Protein 5P9J (pdb70)

InterPro domains:
  IPR000719 Protein kinase domain [PS50011] (402-655)
  IPR000980 SH2 domain [PF00017] (281-362)
  IPR000980 SH2 domain [PS50001] (281-377)
  IPR000980 SH2 domain [SM00252] (279-368)
  IPR001245 Serine-threonine/tyrosine-protein kinase, catalytic domain [PF07714] (402-650)
  IPR001245 Serine-threonine/tyrosine-protein kinase, catalytic domain [PR00109] (474-487)
  IPR001245 Serine-threonine/tyrosine-protein kinase, catalytic domain [PR00109] (511-529)
  IPR001245 Serine-threonine/tyrosine-protein kinase, catalytic domain [PR00109] (559-569)
  IPR001245 Serine-threonine/tyrosine-protein kinase, catalytic domain [PR00109] (578-600)
  IPR001245 Serine-threonine/tyrosine-protein kinase, catalytic domain [PR00109] (622-644)
  IPR001452 SH3 domain [PF00018] (220-266)
  IPR001452 SH3 domain [PR00452] (217-227)
  IPR001452 SH3 domain [PR00452] (231-246)
  IPR001452 SH3 domain [PR00452] (260-272)
  IPR001452 SH3 domain [PS50002] (214-274)
  IPR001452 SH3 domain [SM00326] (217-273)
  IPR001562 Zinc finger, Btk motif [PF00779] (141-167)
  IPR001562 Zinc finger, Btk motif [PR00402] (124-143)
  IPR001562 Zinc finger, Btk motif [PR00402] (155-168)
  IPR001562 Zinc finger, Btk motif [PS51113] (135-171)

Structure (mmCIF, N/CA/C/O backbone):
data_5P9J
#
_entry.id   5P9J
#
_cell.length_a   72.250
_cell.length_b   104.610
_cell.length_c   38.100
_cell.angle_alpha   90.000
_cell.angle_beta   90.000
_cell.angle_gamma   90.000
#
_symmetry.space_group_name_H-M   'P 21 21 2'
#
loop_
_entity.id
_entity.type
_entity.pdbx_description
1 polymer 'Tyrosine-protein kinase BTK'
2 non-polymer 1-[(3~{R})-3-[4-azanyl-3-(4-phenoxyphenyl)pyrazolo[3,4-d]pyrimidin-1-yl]piperidin-1-yl]propan-1-one
3 water water
#
loop_
_atom_site.group_PDB
_atom_site.id
_atom_site.type_symbol
_atom_site.label_atom_id
_atom_site.label_alt_id
_atom_site.label_comp_id
_atom_site.label_asym_id
_atom_site.label_entity_id
_atom_site.label_seq_id
_atom_site.pdbx_PDB_ins_code
_atom_site.Cartn_x
_atom_site.Cartn_y
_atom_site.Cartn_z
_atom_site.occupancy
_atom_site.B_iso_or_equiv
_atom_site.auth_seq_id
_atom_site.auth_comp_id
_atom_site.auth_asym_id
_atom_site.auth_atom_id
_atom_site.pdbx_PDB_model_num
ATOM 1 N N . SER A 1 14 ? 7.571 -5.711 17.746 1.00 46.76 394 SER A N 1
ATOM 2 C CA . SER A 1 14 ? 6.960 -5.143 16.476 1.00 44.51 394 SER A CA 1
ATOM 3 C C . SER A 1 14 ? 7.909 -4.130 15.785 1.00 38.98 394 SER A C 1
ATOM 4 O O . SER A 1 14 ? 7.836 -3.952 14.571 1.00 34.29 394 SER A O 1
ATOM 7 N N . TRP A 1 15 ? 8.823 -3.531 16.548 1.00 35.11 395 TRP A N 1
ATOM 8 C CA . TRP A 1 15 ? 9.817 -2.560 15.988 1.00 35.68 395 TRP A CA 1
ATOM 9 C C . TRP A 1 15 ? 11.080 -3.291 15.522 1.00 31.37 395 TRP A C 1
ATOM 10 O O . TRP A 1 15 ? 12.013 -2.667 14.969 1.00 27.87 395 TRP A O 1
ATOM 21 N N . GLU A 1 16 ? 11.073 -4.612 15.686 1.00 28.79 396 GLU A N 1
ATOM 22 C CA . GLU A 1 16 ? 12.275 -5.393 15.551 1.00 31.20 396 GLU A CA 1
ATOM 23 C C . GLU A 1 16 ? 12.195 -6.253 14.283 1.00 27.72 396 GLU A C 1
ATOM 24 O O . GLU A 1 16 ? 11.242 -6.989 14.110 1.00 29.22 396 GLU A O 1
ATOM 30 N N . ILE A 1 17 ? 13.162 -6.076 13.392 1.00 23.16 397 ILE A N 1
ATOM 31 C CA . ILE A 1 17 ? 13.311 -6.893 12.214 1.00 22.20 397 ILE A CA 1
ATOM 32 C C . ILE A 1 17 ? 14.351 -7.952 12.562 1.00 19.66 397 ILE A C 1
ATOM 33 O O . ILE A 1 17 ? 15.379 -7.667 13.143 1.00 21.02 397 ILE A O 1
ATOM 38 N N . ASP A 1 18 ? 14.110 -9.150 12.016 1.00 20.31 398 ASP A N 1
ATOM 39 C CA . ASP A 1 18 ? 15.093 -10.227 12.108 1.00 20.15 398 ASP A CA 1
ATOM 40 C C . ASP A 1 18 ? 16.095 -10.011 10.978 1.00 16.36 398 ASP A C 1
ATOM 41 O O . ASP A 1 18 ? 15.724 -10.111 9.808 1.00 18.25 398 ASP A O 1
ATOM 46 N N . PRO A 1 19 ? 17.367 -9.745 11.323 1.00 17.20 399 PRO A N 1
ATOM 47 C CA . PRO A 1 19 ? 18.370 -9.502 10.297 1.00 17.78 399 PRO A CA 1
ATOM 48 C C . PRO A 1 19 ? 18.596 -10.711 9.383 1.00 16.64 399 PRO A C 1
ATOM 49 O O . PRO A 1 19 ? 19.082 -10.529 8.283 1.00 17.72 399 PRO A O 1
ATOM 53 N N A LYS A 1 20 ? 18.208 -11.920 9.830 0.50 16.97 400 LYS A N 1
ATOM 54 N N B LYS A 1 20 ? 18.235 -11.917 9.811 0.50 17.83 400 LYS A N 1
ATOM 55 C CA A LYS A 1 20 ? 18.208 -13.097 8.945 0.50 17.13 400 LYS A CA 1
ATOM 56 C CA B LYS A 1 20 ? 18.330 -13.016 8.875 0.50 18.46 400 LYS A CA 1
ATOM 57 C C A LYS A 1 20 ? 17.262 -13.035 7.753 0.50 17.39 400 LYS A C 1
ATOM 58 C C B LYS A 1 20 ? 17.379 -12.933 7.678 0.50 18.44 400 LYS A C 1
ATOM 59 O O A LYS A 1 20 ? 17.377 -13.804 6.795 0.50 17.55 400 LYS A O 1
ATOM 60 O O B LYS A 1 20 ? 17.634 -13.574 6.62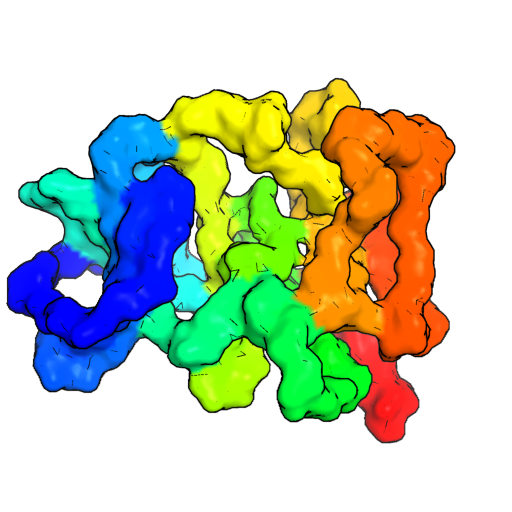4 0.50 18.34 400 LYS A O 1
ATOM 71 N N . ASP A 1 21 ? 16.360 -12.065 7.772 1.00 16.24 401 ASP A N 1
ATOM 72 C CA . ASP A 1 21 ? 15.456 -11.864 6.655 1.00 16.56 401 ASP A CA 1
ATOM 73 C C . ASP A 1 21 ? 16.023 -10.870 5.576 1.00 14.56 401 ASP A C 1
ATOM 74 O O . ASP A 1 21 ? 15.415 -10.664 4.541 1.00 16.04 401 ASP A O 1
ATOM 79 N N . LEU A 1 22 ? 17.242 -10.436 5.788 1.00 13.97 402 LEU A N 1
ATOM 80 C CA . LEU A 1 22 ? 17.865 -9.456 4.889 1.00 14.66 402 LEU A CA 1
ATOM 81 C C . LEU A 1 22 ? 18.876 -10.113 3.975 1.00 15.15 402 LEU A C 1
ATOM 82 O O . LEU A 1 22 ? 19.599 -11.076 4.375 1.00 16.39 402 LEU A O 1
ATOM 87 N N . THR A 1 23 ? 18.911 -9.705 2.732 1.00 15.41 403 THR A N 1
ATOM 88 C CA . THR A 1 23 ? 19.928 -10.047 1.737 1.00 17.61 403 THR A CA 1
ATOM 89 C C . THR A 1 23 ? 20.597 -8.722 1.291 1.00 16.66 403 THR A C 1
ATOM 90 O O . THR A 1 23 ? 19.900 -7.790 0.831 1.00 18.30 403 THR A O 1
ATOM 94 N N . PHE A 1 24 ? 21.903 -8.643 1.442 1.00 17.96 404 PHE A N 1
ATOM 95 C CA . PHE A 1 24 ? 22.699 -7.412 1.102 1.00 19.38 404 PHE A CA 1
ATOM 96 C C . PHE A 1 24 ? 23.105 -7.399 -0.318 1.00 21.28 404 PHE A C 1
ATOM 97 O O . PHE A 1 24 ? 23.740 -8.380 -0.770 1.00 23.16 404 PHE A O 1
ATOM 105 N N . LEU A 1 25 ? 22.755 -6.382 -1.113 1.00 21.12 405 LEU A N 1
ATOM 106 C CA . LEU A 1 25 ? 22.992 -6.401 -2.579 1.00 22.24 405 LEU A CA 1
ATOM 107 C C . LEU A 1 25 ? 24.027 -5.346 -3.050 1.00 25.06 405 LEU A C 1
ATOM 108 O O . LEU A 1 25 ? 24.870 -5.621 -3.932 1.00 26.96 405 LEU A O 1
ATOM 113 N N . LYS A 1 26 ? 24.026 -4.140 -2.490 1.00 23.21 406 LYS A N 1
ATOM 114 C CA . LYS A 1 26 ? 24.936 -3.063 -3.016 1.00 24.66 406 LYS A CA 1
ATOM 115 C C . LYS A 1 26 ? 25.288 -2.111 -1.874 1.00 22.47 406 LYS A C 1
ATOM 116 O O . LYS A 1 26 ? 24.445 -1.846 -1.036 1.00 23.40 406 LYS A O 1
ATOM 122 N N . GLU A 1 27 ? 26.521 -1.596 -1.844 1.00 23.50 407 GLU A N 1
ATOM 123 C CA . GLU A 1 27 ? 26.926 -0.497 -0.897 1.00 24.52 407 GLU A CA 1
ATOM 124 C C . GLU A 1 27 ? 26.426 0.858 -1.468 1.00 23.50 407 GLU A C 1
ATOM 125 O O . GLU A 1 27 ? 26.451 1.110 -2.693 1.00 25.69 407 GLU A O 1
ATOM 127 N N . LEU A 1 28 ? 25.822 1.648 -0.593 1.00 21.64 408 LEU A N 1
ATOM 128 C CA . LEU A 1 28 ? 25.269 2.919 -1.008 1.00 22.45 408 LEU A CA 1
ATOM 129 C C . LEU A 1 28 ? 26.150 4.047 -0.573 1.00 25.78 408 LEU A C 1
ATOM 130 O O . LEU A 1 28 ? 26.006 5.141 -1.093 1.00 31.01 408 LEU A O 1
ATOM 135 N N . GLY A 1 29 ? 27.053 3.852 0.343 1.00 26.28 409 GLY A N 1
ATOM 136 C CA . GLY A 1 29 ? 27.843 4.986 0.848 1.00 29.82 409 GLY A CA 1
ATOM 137 C C . GLY A 1 29 ? 27.854 4.996 2.343 1.00 30.14 409 GLY A C 1
ATOM 138 O O . GLY A 1 29 ? 27.162 4.223 2.970 1.00 30.80 409 GLY A O 1
ATOM 139 N N . THR A 1 30 ? 28.617 5.931 2.904 1.00 34.63 410 THR A N 1
ATOM 140 C CA . THR A 1 30 ? 28.930 5.967 4.351 1.00 40.23 410 THR A CA 1
ATOM 141 C C . THR A 1 30 ? 28.780 7.375 4.903 1.00 46.15 410 THR A C 1
ATOM 142 O O . THR A 1 30 ? 29.399 8.312 4.376 1.00 49.57 410 THR A O 1
ATOM 144 N N . GLY A 1 31 ? 27.946 7.503 5.945 1.00 51.04 411 GLY A N 1
ATOM 145 C CA . GLY A 1 31 ? 27.748 8.762 6.742 1.00 50.29 411 GLY A CA 1
ATOM 146 C C . GLY A 1 31 ? 28.351 8.715 8.156 1.00 50.39 411 GLY A C 1
ATOM 147 O O . GLY A 1 31 ? 29.296 7.951 8.429 1.00 49.05 411 GLY A O 1
ATOM 148 N N . GLN A 1 32 ? 27.826 9.536 9.069 1.00 49.78 412 GLN A N 1
ATOM 149 C CA . GLN A 1 32 ? 28.440 9.670 10.410 1.00 46.72 412 GLN A CA 1
ATOM 150 C C . GLN A 1 32 ? 28.170 8.490 11.352 1.00 46.85 412 GLN A C 1
ATOM 151 O O . GLN A 1 32 ? 28.955 8.270 12.307 1.00 44.12 412 GLN A O 1
ATOM 157 N N . PHE A 1 33 ? 27.030 7.794 11.128 1.00 43.47 413 PHE A N 1
ATOM 158 C CA . PHE A 1 33 ? 26.710 6.571 11.861 1.00 38.02 413 PHE A CA 1
ATOM 159 C C . PHE A 1 33 ? 27.330 5.425 11.083 1.00 40.83 413 PHE A C 1
ATOM 160 O O . PHE A 1 33 ? 27.686 4.396 11.670 1.00 44.11 413 PHE A O 1
ATOM 168 N N . GLY A 1 34 ? 27.461 5.575 9.760 1.00 42.06 414 GLY A N 1
ATOM 169 C CA . GLY A 1 34 ? 28.304 4.638 8.974 1.00 38.59 414 GLY A CA 1
ATOM 170 C C . GLY A 1 34 ? 27.665 4.219 7.671 1.00 33.23 414 GLY A C 1
ATOM 171 O O . GLY A 1 34 ? 26.877 4.970 7.091 1.00 35.68 414 GLY A O 1
ATOM 172 N N . VAL A 1 35 ? 27.942 2.963 7.324 1.00 28.39 415 VAL A N 1
ATOM 173 C CA . VAL A 1 35 ? 27.617 2.340 6.050 1.00 26.37 415 VAL A CA 1
ATOM 174 C C . VAL A 1 35 ? 26.108 2.161 5.857 1.00 22.25 415 VAL A C 1
ATOM 175 O O . VAL A 1 35 ? 25.378 1.852 6.819 1.00 20.58 415 VAL A O 1
ATOM 177 N N . VAL A 1 36 ? 25.631 2.448 4.637 1.00 18.39 416 VAL A N 1
ATOM 178 C CA . VAL A 1 36 ? 24.253 2.157 4.276 1.00 17.33 416 VAL A CA 1
ATOM 179 C C . VAL A 1 36 ? 24.322 1.233 3.086 1.00 17.03 416 VAL A C 1
ATOM 180 O O . VAL A 1 36 ? 25.101 1.448 2.142 1.00 16.95 416 VAL A O 1
ATOM 184 N N . LYS A 1 37 ? 23.512 0.181 3.144 1.00 17.02 417 LYS A N 1
ATOM 185 C CA . LYS A 1 37 ? 23.425 -0.801 2.045 1.00 17.29 417 LYS A CA 1
ATOM 186 C C . LYS A 1 37 ? 22.033 -0.900 1.485 1.00 15.43 417 LYS A C 1
ATOM 187 O O . LYS A 1 37 ? 21.027 -0.563 2.146 1.00 16.29 417 LYS A O 1
ATOM 189 N N . TYR A 1 38 ? 21.971 -1.236 0.199 1.00 15.56 418 TYR A N 1
ATOM 190 C CA . TYR A 1 38 ? 20.741 -1.634 -0.490 1.00 16.04 418 TYR A CA 1
ATOM 191 C C . TYR A 1 38 ? 20.603 -3.188 -0.315 1.00 16.12 418 TYR A C 1
ATOM 192 O O . TYR A 1 38 ? 21.583 -3.894 -0.483 1.00 17.32 418 TYR A O 1
ATOM 201 N N . GLY A 1 39 ? 19.421 -3.629 -0.052 1.00 14.48 419 GLY A N 1
ATOM 202 C CA . GLY A 1 39 ? 19.200 -5.091 -0.089 1.00 13.61 419 GLY A CA 1
ATOM 203 C C . GLY A 1 39 ? 17.735 -5.358 -0.197 1.00 14.27 419 GLY A C 1
ATOM 204 O O . GLY A 1 39 ? 16.838 -4.542 -0.531 1.00 15.93 419 GLY A O 1
ATOM 205 N N . LYS A 1 40 ? 17.405 -6.646 0.009 1.00 15.86 420 LYS A N 1
ATOM 206 C CA . LYS A 1 40 ? 16.044 -7.129 0.030 1.00 17.15 420 LYS A CA 1
ATOM 207 C C . LYS A 1 40 ? 15.632 -7.709 1.347 1.00 16.75 420 LYS A C 1
ATOM 208 O O . LYS A 1 40 ? 16.513 -8.295 2.032 1.00 18.62 420 LYS A O 1
ATOM 214 N N . TRP A 1 41 ? 14.365 -7.590 1.713 1.00 15.80 421 TRP A N 1
ATOM 215 C CA . TRP A 1 41 ? 13.773 -8.207 2.882 1.00 18.29 421 TRP A CA 1
ATOM 216 C C . TRP A 1 41 ? 12.868 -9.351 2.354 1.00 20.44 421 TRP A C 1
ATOM 217 O O . TRP A 1 41 ? 12.073 -9.227 1.449 1.00 21.38 421 TRP A O 1
ATOM 228 N N . ARG A 1 42 ? 13.122 -10.516 2.959 1.00 18.71 422 ARG A N 1
ATOM 229 C CA . ARG A 1 42 ? 12.463 -11.785 2.600 1.00 20.42 422 ARG A CA 1
ATOM 230 C C . ARG A 1 42 ? 12.507 -11.982 1.087 1.00 21.02 422 ARG A C 1
ATOM 231 O O . ARG A 1 42 ? 11.541 -12.448 0.473 1.00 24.02 422 ARG A O 1
ATOM 239 N N . GLY A 1 43 ? 13.676 -11.763 0.466 1.00 19.51 423 GLY A N 1
ATOM 240 C CA . GLY A 1 43 ? 13.976 -12.156 -0.917 1.00 21.15 423 GLY A CA 1
ATOM 241 C C . GLY A 1 43 ? 13.353 -11.363 -2.064 1.00 26.07 423 GLY A C 1
ATOM 242 O O . GLY A 1 43 ? 13.592 -11.731 -3.268 1.00 25.57 423 GLY A O 1
ATOM 243 N N . GLN A 1 44 ? 12.521 -10.435 -1.656 1.00 23.52 424 GLN A N 1
ATOM 244 C CA . GLN A 1 44 ? 11.621 -9.800 -2.562 1.00 25.77 424 GLN A CA 1
ATOM 245 C C . GLN A 1 44 ? 11.585 -8.301 -2.496 1.00 26.05 424 GLN A C 1
ATOM 246 O O . GLN A 1 44 ? 11.664 -7.700 -3.600 1.00 29.28 424 GLN A O 1
ATOM 252 N N . TYR A 1 45 ? 11.431 -7.709 -1.301 1.00 21.41 425 TYR A N 1
ATOM 253 C CA . TYR A 1 45 ? 11.217 -6.248 -1.121 1.00 23.19 425 TYR A CA 1
ATOM 254 C C . TYR A 1 45 ? 12.438 -5.424 -0.850 1.00 21.98 425 TYR A C 1
ATOM 255 O O . TYR A 1 45 ? 13.233 -5.698 -0.016 1.00 20.17 425 TYR A O 1
ATOM 264 N N . ASP A 1 46 ? 12.503 -4.304 -1.595 1.00 20.86 426 ASP A N 1
ATOM 265 C CA . ASP A 1 46 ? 13.615 -3.409 -1.455 1.00 18.82 426 ASP A CA 1
ATOM 266 C C . ASP A 1 46 ? 13.628 -2.703 -0.141 1.00 15.75 426 ASP A C 1
ATOM 267 O O . ASP A 1 46 ? 12.610 -2.196 0.362 1.00 18.34 426 ASP A O 1
ATOM 272 N N . VAL A 1 47 ? 14.808 -2.685 0.421 1.00 14.44 427 VAL A N 1
ATOM 273 C CA . VAL A 1 47 ? 15.099 -1.889 1.651 1.00 14.06 427 VAL A CA 1
ATOM 274 C C . VAL A 1 47 ? 16.474 -1.272 1.603 1.00 13.90 427 VAL A C 1
ATOM 275 O O . VAL A 1 47 ? 17.356 -1.648 0.849 1.00 14.44 427 VAL A O 1
ATOM 279 N N . ALA A 1 48 ? 16.606 -0.163 2.364 1.00 13.44 428 ALA A N 1
ATOM 280 C CA . ALA A 1 48 ? 17.902 0.318 2.773 1.00 12.67 428 ALA A CA 1
ATOM 281 C C . ALA A 1 48 ? 18.251 -0.098 4.194 1.00 13.31 428 ALA A C 1
ATOM 282 O O . ALA A 1 48 ? 17.367 -0.115 5.040 1.00 14.45 428 ALA A O 1
ATOM 284 N N . ILE A 1 49 ? 19.538 -0.359 4.429 1.00 13.84 429 ILE A N 1
ATOM 285 C CA . ILE A 1 49 ? 19.949 -0.873 5.736 1.00 14.63 429 ILE A CA 1
ATOM 286 C C . ILE A 1 49 ? 21.071 0.065 6.192 1.00 15.75 429 ILE A C 1
ATOM 287 O O . ILE A 1 49 ? 22.125 0.095 5.609 1.00 16.66 429 ILE A O 1
ATOM 292 N N . LYS A 1 50 ? 20.792 0.881 7.200 1.00 16.86 430 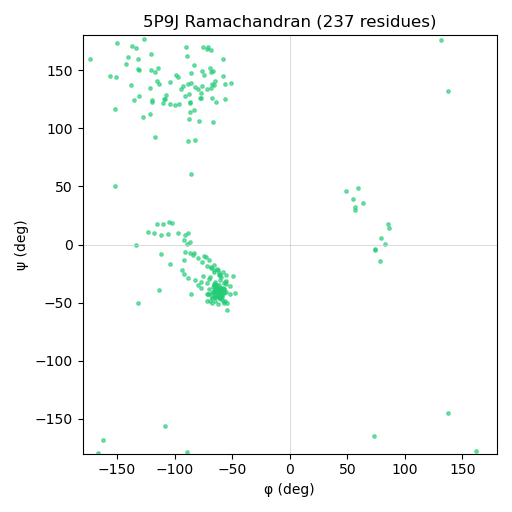LYS A N 1
ATOM 293 C CA . LYS A 1 50 ? 21.770 1.818 7.765 1.00 18.69 430 LYS A CA 1
ATOM 294 C C . LYS A 1 50 ? 22.392 1.106 8.993 1.00 18.39 430 LYS A C 1
ATOM 295 O O . LYS A 1 50 ? 21.645 0.736 9.896 1.00 20.39 430 LYS A O 1
ATOM 301 N N . MET A 1 51 ? 23.713 0.931 8.955 1.00 18.74 431 MET A N 1
ATOM 302 C CA . MET A 1 51 ? 24.473 0.276 10.043 1.00 20.89 431 MET A CA 1
ATOM 303 C C . MET A 1 51 ? 25.133 1.290 10.934 1.00 21.15 431 MET A C 1
ATOM 304 O O . MET A 1 51 ? 25.947 2.101 10.487 1.00 26.26 431 MET A O 1
ATOM 309 N N . ILE A 1 52 ? 24.730 1.222 12.214 1.00 21.47 432 ILE A N 1
ATOM 310 C CA . ILE A 1 52 ? 25.131 2.238 13.217 1.00 22.12 432 ILE A CA 1
ATOM 311 C C . ILE A 1 52 ? 26.479 1.867 13.862 1.00 23.48 432 ILE A C 1
ATOM 312 O O . ILE A 1 52 ? 26.562 0.887 14.592 1.00 24.64 432 ILE A O 1
ATOM 317 N N . LYS A 1 53 ? 27.519 2.596 13.522 1.00 25.25 433 LYS A N 1
ATOM 318 C CA . LYS A 1 53 ? 28.878 2.322 14.001 1.00 28.50 433 LYS A CA 1
ATOM 319 C C . LYS A 1 53 ? 28.933 2.345 15.497 1.00 27.35 433 LYS A C 1
ATOM 320 O O . LYS A 1 53 ? 28.262 3.188 16.136 1.00 25.40 433 LYS A O 1
ATOM 326 N N . GLU A 1 54 ? 29.766 1.487 16.102 1.00 28.09 434 GLU A N 1
ATOM 327 C CA . GLU A 1 54 ? 29.872 1.402 17.575 1.00 27.70 434 GLU A CA 1
ATOM 328 C C . GLU A 1 54 ? 30.446 2.713 18.083 1.00 28.00 434 GLU A C 1
ATOM 329 O O . GLU A 1 54 ? 31.339 3.313 17.452 1.00 28.51 434 GLU A O 1
ATOM 331 N N . GLY A 1 55 ? 29.836 3.186 19.174 1.00 26.14 435 GLY A N 1
ATOM 332 C CA . GLY A 1 55 ? 30.187 4.473 19.830 1.00 27.92 435 GLY A CA 1
ATOM 333 C C . GLY A 1 55 ? 29.594 5.722 19.256 1.00 26.50 435 GLY A C 1
ATOM 334 O O . GLY A 1 55 ? 29.841 6.786 19.769 1.00 30.14 435 GLY A O 1
ATOM 335 N N . SER A 1 56 ? 28.800 5.614 18.216 1.00 24.17 436 SER A N 1
ATOM 336 C CA . SER A 1 56 ? 28.365 6.759 17.473 1.00 24.17 436 SER A CA 1
ATOM 337 C C . SER A 1 56 ? 27.041 7.300 18.008 1.00 22.10 436 SER A C 1
ATOM 338 O O . SER A 1 56 ? 26.785 8.500 17.860 1.00 23.16 436 SER A O 1
ATOM 341 N N . MET A 1 57 ? 26.239 6.465 18.633 1.00 20.58 437 MET A N 1
ATOM 342 C CA . MET A 1 57 ? 24.879 6.739 18.984 1.00 20.22 437 MET A CA 1
ATOM 343 C C . MET A 1 57 ? 24.568 6.409 20.413 1.00 21.27 437 MET A C 1
ATOM 344 O O . MET A 1 57 ? 25.080 5.415 20.984 1.00 20.96 437 MET A O 1
ATOM 349 N N . SER A 1 58 ? 23.619 7.148 21.009 1.00 18.28 438 SER A N 1
ATOM 350 C CA . SER A 1 58 ? 22.995 6.831 22.284 1.00 19.09 438 SER A CA 1
ATOM 351 C C . SER A 1 58 ? 21.890 5.818 22.008 1.00 19.38 438 SER A C 1
ATOM 352 O O . SER A 1 58 ? 20.736 6.136 21.695 1.00 19.04 438 SER A O 1
ATOM 355 N N . GLU A 1 59 ? 22.270 4.518 22.058 1.00 20.19 439 GLU A N 1
ATOM 356 C CA . GLU A 1 59 ? 21.511 3.501 21.384 1.00 19.47 439 GLU A CA 1
ATOM 357 C C . GLU A 1 59 ? 20.238 3.154 22.177 1.00 17.71 439 GLU A C 1
ATOM 358 O O . GLU A 1 59 ? 19.192 2.947 21.600 1.00 17.79 439 GLU A O 1
ATOM 364 N N . ASP A 1 60 ? 20.267 3.119 23.505 1.00 18.80 440 ASP A N 1
ATOM 365 C CA . ASP A 1 60 ? 19.049 2.803 24.201 1.00 19.40 440 ASP A CA 1
ATOM 366 C C . ASP A 1 60 ? 17.969 3.871 24.026 1.00 17.67 440 ASP A C 1
ATOM 367 O O . ASP A 1 60 ? 16.763 3.595 23.833 1.00 17.81 440 ASP A O 1
ATOM 372 N N . GLU A 1 61 ? 18.398 5.128 24.058 1.00 17.05 441 GLU A N 1
ATOM 373 C CA . GLU A 1 61 ? 17.477 6.281 23.729 1.00 16.42 441 GLU A CA 1
ATOM 374 C C . GLU A 1 61 ? 16.925 6.171 22.298 1.00 14.62 441 GLU A C 1
ATOM 375 O O . GLU A 1 61 ? 15.739 6.349 22.075 1.00 15.36 441 GLU A O 1
ATOM 381 N N . PHE A 1 62 ? 17.795 5.896 21.359 1.00 15.54 442 PHE A N 1
ATOM 382 C CA . PHE A 1 62 ? 17.347 5.746 19.996 1.00 16.33 442 PHE A CA 1
ATOM 383 C C . PHE A 1 62 ? 16.357 4.595 19.837 1.00 15.49 442 PHE A C 1
ATOM 384 O O . PHE A 1 62 ? 15.325 4.781 19.223 1.00 16.40 442 PHE A O 1
ATOM 392 N N . ILE A 1 63 ? 16.595 3.465 20.532 1.00 16.45 443 ILE A N 1
ATOM 393 C CA . ILE A 1 63 ? 15.675 2.367 20.383 1.00 19.29 443 ILE A CA 1
ATOM 394 C C . ILE A 1 63 ? 14.286 2.709 20.903 1.00 18.37 443 ILE A C 1
ATOM 395 O O . ILE A 1 63 ? 13.264 2.376 20.320 1.00 19.93 443 ILE A O 1
ATOM 400 N N . GLU A 1 64 ? 14.222 3.456 22.012 1.00 17.45 444 GLU A N 1
ATOM 401 C CA . GLU A 1 64 ? 12.938 3.846 22.539 1.00 18.19 444 GLU A CA 1
ATOM 402 C C . GLU A 1 64 ? 12.227 4.800 21.578 1.00 17.90 444 GLU A C 1
ATOM 403 O O . GLU A 1 64 ? 11.034 4.680 21.334 1.00 18.38 444 GLU A O 1
ATOM 409 N N . GLU A 1 65 ? 12.994 5.713 21.006 1.00 16.58 445 GLU A N 1
ATOM 410 C CA . GLU A 1 65 ? 12.456 6.689 20.013 1.00 17.19 445 GLU A CA 1
ATOM 411 C C . GLU A 1 65 ? 12.000 6.010 18.734 1.00 18.32 445 GLU A C 1
ATOM 412 O O . GLU A 1 65 ? 11.009 6.431 18.147 1.00 17.33 445 GLU A O 1
ATOM 418 N N . ALA A 1 66 ? 12.687 4.950 18.315 1.00 17.68 446 ALA A N 1
ATOM 419 C CA . ALA A 1 66 ? 12.306 4.233 17.105 1.00 18.89 446 ALA A CA 1
ATOM 420 C C . ALA A 1 66 ? 10.872 3.769 17.158 1.00 19.88 446 ALA A C 1
ATOM 421 O O . ALA A 1 66 ? 10.210 3.718 16.131 1.00 20.70 446 ALA A O 1
ATOM 423 N N . LYS A 1 67 ? 10.388 3.405 18.337 1.00 20.89 447 LYS A N 1
ATOM 424 C CA . LYS A 1 67 ? 8.996 2.955 18.479 1.00 23.71 447 LYS A CA 1
ATOM 425 C C . LYS A 1 67 ? 8.005 4.027 18.066 1.00 26.05 447 LYS A C 1
ATOM 426 O O . LYS A 1 67 ? 7.014 3.749 17.414 1.00 29.53 447 LYS A O 1
ATOM 432 N N . VAL A 1 68 ? 8.334 5.278 18.380 1.00 22.54 448 VAL A N 1
ATOM 433 C CA . VAL A 1 68 ? 7.531 6.434 17.993 1.00 24.69 448 VAL A CA 1
ATOM 434 C C . VAL A 1 68 ? 7.648 6.680 16.507 1.00 24.86 448 VAL A C 1
ATOM 435 O O . VAL A 1 68 ? 6.641 6.998 15.818 1.00 25.27 448 VAL A O 1
ATOM 439 N N . MET A 1 69 ? 8.870 6.562 16.030 1.00 18.92 449 MET A N 1
ATOM 440 C CA . MET A 1 69 ? 9.180 6.860 14.598 1.00 18.82 449 MET A CA 1
ATOM 441 C C . MET A 1 69 ? 8.458 5.873 1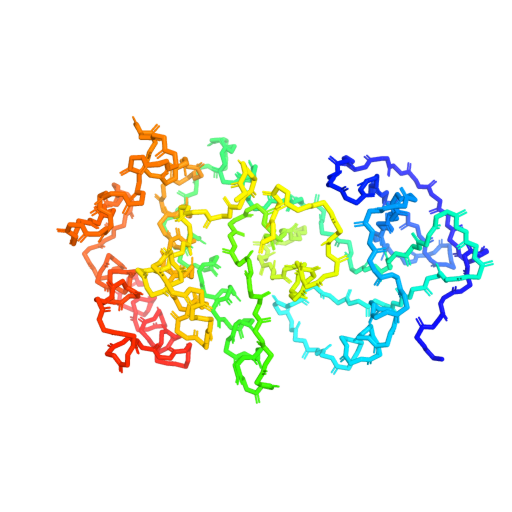3.709 1.00 21.15 449 MET A C 1
ATOM 442 O O . MET A 1 69 ? 8.052 6.224 12.609 1.00 21.16 449 MET A O 1
ATOM 447 N N . MET A 1 70 ? 8.332 4.636 14.152 1.00 22.95 450 MET A N 1
ATOM 448 C CA . MET A 1 70 ? 7.618 3.654 13.359 1.00 26.77 450 MET A CA 1
ATOM 449 C C . MET A 1 70 ? 6.154 3.919 13.185 1.00 24.03 450 MET A C 1
ATOM 450 O O . MET A 1 70 ? 5.619 3.479 12.150 1.00 26.26 450 MET A O 1
ATOM 455 N N . ASN A 1 71 ? 5.519 4.689 14.041 1.00 23.66 451 ASN A N 1
ATOM 456 C CA . ASN A 1 71 ? 4.143 5.080 13.882 1.00 26.81 451 ASN A CA 1
ATOM 457 C C . ASN A 1 71 ? 3.931 6.341 13.030 1.00 24.03 451 ASN A C 1
ATOM 458 O O . ASN A 1 71 ? 2.778 6.700 12.781 1.00 28.48 451 ASN A O 1
ATOM 463 N N . LEU A 1 72 ? 4.999 7.037 12.652 1.00 21.03 452 LEU A N 1
ATOM 464 C CA . LEU A 1 72 ? 4.905 8.177 11.761 1.00 18.63 452 LEU A CA 1
ATOM 465 C C . LEU A 1 72 ? 4.699 7.567 10.388 1.00 20.84 452 LEU A C 1
ATOM 466 O O . LEU A 1 72 ? 5.364 6.621 10.068 1.00 22.22 452 LEU A O 1
ATOM 471 N N . SER A 1 73 ? 3.787 8.114 9.593 1.00 17.14 453 SER A N 1
ATOM 472 C CA . SER A 1 73 ? 3.516 7.578 8.267 1.00 18.55 453 SER A CA 1
ATOM 473 C C . SER A 1 73 ? 3.022 8.691 7.386 1.00 17.09 453 SER A C 1
ATOM 474 O O . SER A 1 73 ? 1.953 9.212 7.619 1.00 19.69 453 SER A O 1
ATOM 477 N N . HIS A 1 74 ? 3.789 8.990 6.336 1.00 15.42 454 HIS A N 1
ATOM 478 C CA . HIS A 1 74 ? 3.398 9.997 5.362 1.00 14.70 454 HIS A CA 1
ATOM 479 C C . HIS A 1 74 ? 4.121 9.667 4.071 1.00 13.82 454 HIS A C 1
ATOM 480 O O . HIS A 1 74 ? 5.270 9.281 4.074 1.00 14.94 454 HIS A O 1
ATOM 487 N N . GLU A 1 75 ? 3.438 9.922 2.937 1.00 14.81 455 GLU A N 1
ATOM 488 C CA . GLU A 1 75 ? 3.990 9.606 1.627 1.00 16.04 455 GLU A CA 1
ATOM 489 C C . GLU A 1 75 ? 5.305 10.343 1.360 1.00 14.98 455 GLU A C 1
ATOM 490 O O . GLU A 1 75 ? 6.073 9.899 0.568 1.00 15.84 455 GLU A O 1
ATOM 492 N N . LYS A 1 76 ? 5.536 11.530 1.964 1.00 13.27 456 LYS A N 1
ATOM 493 C CA . LYS A 1 76 ? 6.729 12.308 1.735 1.00 12.64 456 LYS A CA 1
ATOM 494 C C . LYS A 1 76 ? 7.728 12.251 2.894 1.00 12.05 456 LYS A C 1
ATOM 495 O O . LYS A 1 76 ? 8.734 12.959 2.890 1.00 11.91 456 LYS A O 1
ATOM 501 N N . LEU A 1 77 ? 7.581 11.221 3.744 1.00 13.16 457 LEU A N 1
ATOM 502 C CA . LEU A 1 77 ? 8.469 10.961 4.828 1.00 13.64 457 LEU A CA 1
ATOM 503 C C . LEU A 1 77 ? 9.079 9.559 4.589 1.00 13.43 457 LEU A C 1
ATOM 504 O O . LEU A 1 77 ? 8.300 8.610 4.336 1.00 15.29 457 LEU A O 1
ATOM 509 N N . VAL A 1 78 ? 10.373 9.427 4.549 1.00 12.11 458 VAL A N 1
ATOM 510 C CA . VAL A 1 78 ? 11.019 8.082 4.401 1.00 14.20 458 VAL A CA 1
ATOM 511 C C . VAL A 1 78 ? 10.495 7.171 5.598 1.00 14.57 458 VAL A C 1
ATOM 512 O O . VAL A 1 78 ? 10.554 7.500 6.752 1.00 16.84 458 VAL A O 1
ATOM 516 N N . GLN A 1 79 ? 9.948 6.024 5.211 1.00 17.24 459 GLN A N 1
ATOM 517 C CA . GLN A 1 79 ? 9.380 5.059 6.187 1.00 18.86 459 GLN A CA 1
ATOM 518 C C . GLN A 1 79 ? 10.441 4.215 6.912 1.00 16.32 459 GLN A C 1
ATOM 519 O O . GLN A 1 79 ? 11.311 3.693 6.223 1.00 19.22 459 GLN A O 1
ATOM 525 N N . LEU A 1 80 ? 10.423 4.204 8.234 1.00 19.52 460 LEU A N 1
ATOM 526 C CA . LEU A 1 80 ? 11.271 3.353 9.092 1.00 19.51 460 LEU A CA 1
ATOM 527 C C . LEU A 1 80 ? 10.494 2.035 9.229 1.00 21.73 460 LEU A C 1
ATOM 528 O O . LEU A 1 80 ? 9.399 2.033 9.736 1.00 27.34 460 LEU A O 1
ATOM 533 N N . TYR A 1 81 ? 11.037 0.941 8.674 1.00 19.29 461 TYR A N 1
ATOM 534 C CA . TYR A 1 81 ? 10.391 -0.416 8.704 1.00 21.15 461 TYR A CA 1
ATOM 535 C C . TYR A 1 81 ? 10.697 -1.069 10.022 1.00 20.45 461 TYR A C 1
ATOM 536 O O . TYR A 1 81 ? 9.806 -1.824 10.501 1.00 26.86 461 TYR A O 1
ATOM 545 N N . GLY A 1 82 ? 11.820 -0.794 10.651 1.00 19.44 462 GLY A N 1
ATOM 546 C CA . GLY A 1 82 ? 12.188 -1.406 11.856 1.00 18.40 462 GLY A CA 1
ATOM 547 C C . GLY A 1 82 ? 13.631 -1.277 12.141 1.00 17.05 462 GLY A C 1
ATOM 548 O O . GLY A 1 82 ? 14.373 -0.634 11.424 1.00 18.41 462 GLY A O 1
ATOM 549 N N . VAL A 1 83 ? 14.084 -1.873 13.233 1.00 16.87 463 VAL A N 1
ATOM 550 C CA . VAL A 1 83 ? 15.452 -1.864 13.618 1.00 16.28 463 VAL A CA 1
ATOM 551 C C . VAL A 1 83 ? 15.886 -3.293 13.968 1.00 16.72 463 VAL A C 1
ATOM 552 O O . VAL A 1 83 ? 15.049 -4.140 14.303 1.00 21.10 463 VAL A O 1
ATOM 556 N N . CYS A 1 84 ? 17.156 -3.511 13.929 1.00 16.47 464 CYS A N 1
ATOM 557 C CA . CYS A 1 84 ? 17.758 -4.755 14.389 1.00 17.97 464 CYS A CA 1
ATOM 558 C C . CYS A 1 84 ? 18.726 -4.388 15.463 1.00 19.90 464 CYS A C 1
ATOM 559 O O . CYS A 1 84 ? 19.853 -3.857 15.180 1.00 21.93 464 CYS A O 1
ATOM 562 N N . THR A 1 85 ? 18.403 -4.805 16.698 1.00 23.35 465 THR A N 1
ATOM 563 C CA . THR A 1 85 ? 19.170 -4.374 17.880 1.00 27.17 465 THR A CA 1
ATOM 564 C C . THR A 1 85 ? 19.764 -5.519 18.748 1.00 30.72 465 THR A C 1
ATOM 565 O O . THR A 1 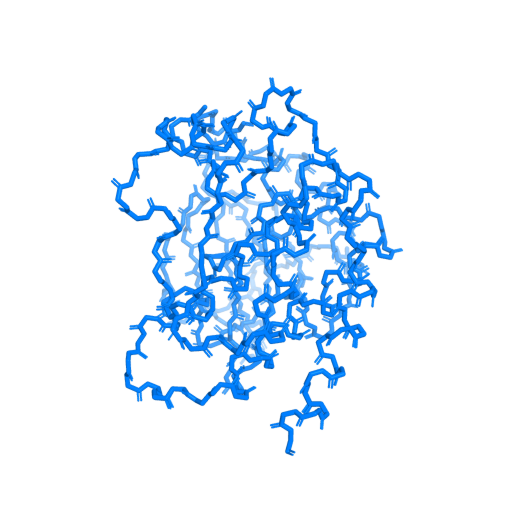85 ? 20.276 -5.260 19.838 1.00 31.68 465 THR A O 1
ATOM 569 N N . LYS A 1 86 ? 19.731 -6.758 18.265 1.00 33.42 466 LYS A N 1
ATOM 570 C CA . LYS A 1 86 ? 20.137 -7.862 19.131 1.00 36.05 466 LYS A CA 1
ATOM 571 C C . LYS A 1 86 ? 21.565 -8.265 18.696 1.00 44.32 466 LYS A C 1
ATOM 572 O O . LYS A 1 86 ? 22.054 -9.373 18.982 1.00 52.92 466 LYS A O 1
ATOM 574 N N . GLN A 1 87 ? 22.229 -7.354 17.987 1.00 42.24 467 GLN A N 1
ATOM 575 C CA . GLN A 1 87 ? 23.630 -7.481 17.616 1.00 42.80 467 GLN A CA 1
ATOM 576 C C . GLN A 1 87 ? 24.170 -6.065 17.540 1.00 39.98 467 GLN A C 1
ATOM 577 O O . GLN A 1 87 ? 23.450 -5.104 17.666 1.00 44.06 467 GLN A O 1
ATOM 579 N N . ARG A 1 88 ? 25.452 -5.928 17.351 1.00 37.29 468 ARG A N 1
ATOM 580 C CA . ARG A 1 88 ? 25.981 -4.618 17.169 1.00 38.83 468 ARG A CA 1
ATOM 581 C C . ARG A 1 88 ? 26.951 -4.903 16.028 1.00 38.27 468 ARG A C 1
ATOM 582 O O . ARG A 1 88 ? 27.544 -5.975 15.986 1.00 48.92 468 ARG A O 1
ATOM 584 N N . PRO A 1 89 ? 27.010 -4.028 15.017 1.00 32.61 469 PRO A N 1
ATOM 585 C CA . PRO A 1 89 ? 26.302 -2.753 15.000 1.00 30.82 469 PRO A CA 1
ATOM 586 C C . PRO A 1 89 ? 24.837 -2.926 14.765 1.00 24.76 469 PRO A C 1
ATOM 587 O O . PRO A 1 89 ? 24.455 -3.825 13.969 1.00 30.21 469 PRO A O 1
ATOM 591 N N . ILE A 1 90 ? 24.009 -2.063 15.379 1.00 22.14 470 ILE A N 1
ATOM 592 C CA . ILE A 1 90 ? 22.550 -2.053 15.136 1.00 22.13 470 ILE A CA 1
ATOM 593 C C . ILE A 1 90 ? 22.231 -1.544 13.702 1.00 19.82 470 ILE A C 1
ATOM 594 O O . ILE A 1 90 ? 23.070 -0.846 13.077 1.00 20.08 470 ILE A O 1
ATOM 599 N N . PHE A 1 91 ? 21.083 -2.054 13.199 1.00 17.96 471 PHE A N 1
ATOM 600 C CA . PHE A 1 91 ? 20.637 -1.714 11.813 1.00 17.81 471 PHE A CA 1
ATOM 601 C C . PHE A 1 91 ? 19.341 -0.946 11.918 1.00 17.71 471 PHE A C 1
ATOM 602 O O . PHE A 1 91 ? 18.447 -1.235 12.708 1.00 17.54 471 PHE A O 1
ATOM 610 N N . ILE A 1 92 ? 19.211 0.098 11.047 1.00 16.53 472 ILE A N 1
ATOM 611 C CA . ILE A 1 92 ? 17.922 0.776 10.776 1.00 17.48 472 ILE A CA 1
ATOM 612 C C . ILE A 1 92 ? 17.432 0.407 9.380 1.00 15.07 472 ILE A C 1
ATOM 613 O O . ILE A 1 92 ? 18.173 0.613 8.414 1.00 17.34 472 ILE A O 1
ATOM 618 N N . ILE A 1 93 ? 16.222 -0.111 9.280 1.00 14.31 473 ILE A N 1
ATOM 619 C CA . ILE A 1 93 ? 15.737 -0.617 8.015 1.00 14.39 473 ILE A CA 1
ATOM 620 C C . ILE A 1 93 ? 14.677 0.328 7.512 1.00 14.90 473 ILE A C 1
ATOM 621 O O . ILE A 1 93 ? 13.723 0.578 8.244 1.00 14.52 473 ILE A O 1
ATOM 626 N N . THR A 1 94 ? 14.870 0.807 6.285 1.00 14.70 474 THR A N 1
ATOM 627 C CA . THR A 1 94 ? 13.982 1.883 5.729 1.00 14.37 474 THR A CA 1
ATOM 628 C C . THR A 1 94 ? 13.630 1.586 4.356 1.00 14.68 474 THR A C 1
ATOM 629 O O . THR A 1 94 ? 14.188 0.751 3.593 1.00 13.91 474 THR A O 1
ATOM 633 N N . GLU A 1 95 ? 12.681 2.403 3.884 1.00 17.35 475 GLU A N 1
ATOM 634 C CA . GLU A 1 95 ? 12.377 2.569 2.496 1.00 18.28 475 GLU A CA 1
ATOM 635 C C . GLU A 1 95 ? 13.670 2.868 1.711 1.00 14.76 475 GLU A C 1
ATOM 636 O O . GLU A 1 95 ? 14.529 3.641 2.136 1.00 16.33 475 GLU A O 1
ATOM 642 N N . TYR A 1 96 ? 13.782 2.263 0.557 1.00 14.18 476 TYR A N 1
ATOM 643 C CA . TYR A 1 96 ? 14.916 2.457 -0.378 1.00 14.92 476 TYR A CA 1
ATOM 644 C C . TYR A 1 96 ? 14.596 3.614 -1.368 1.00 14.69 476 TYR A C 1
ATOM 645 O O . TYR A 1 96 ? 13.537 3.605 -1.978 1.00 15.92 476 TYR A O 1
ATOM 654 N N . MET A 1 97 ? 15.532 4.537 -1.431 1.00 13.16 477 MET A N 1
ATOM 655 C CA . MET A 1 97 ? 15.373 5.775 -2.242 1.00 12.23 477 MET A CA 1
ATOM 656 C C . MET A 1 97 ? 16.411 5.791 -3.323 1.00 11.51 477 MET A C 1
ATOM 657 O O . MET A 1 97 ? 17.556 6.135 -3.101 1.00 12.23 477 MET A O 1
ATOM 662 N N . ALA A 1 98 ? 16.031 5.259 -4.479 1.00 12.65 478 ALA A N 1
ATOM 663 C CA . ALA A 1 98 ? 16.979 4.874 -5.496 1.00 14.97 478 ALA A CA 1
ATOM 664 C C . ALA A 1 98 ? 17.832 5.973 -6.057 1.00 15.92 478 ALA A C 1
ATOM 665 O O . ALA A 1 98 ? 18.994 5.782 -6.449 1.00 17.66 478 ALA A O 1
ATOM 667 N N . ASN A 1 99 ? 17.313 7.219 -6.009 1.00 13.30 479 ASN A N 1
ATOM 668 C CA . ASN A 1 99 ? 18.073 8.356 -6.518 1.00 14.37 479 ASN A CA 1
ATOM 669 C C . ASN A 1 99 ? 18.902 9.036 -5.469 1.00 13.23 479 ASN A C 1
ATOM 670 O O . ASN A 1 99 ? 19.544 10.073 -5.790 1.00 15.71 479 ASN A O 1
ATOM 675 N N . GLY A 1 100 ? 18.952 8.534 -4.236 1.00 13.30 480 GLY A N 1
ATOM 676 C CA . GLY A 1 100 ? 19.927 9.007 -3.256 1.00 12.48 480 GLY A CA 1
ATOM 677 C C . GLY A 1 100 ? 19.641 10.398 -2.696 1.00 11.69 480 GLY A C 1
ATOM 678 O O . GLY A 1 100 ? 18.497 10.836 -2.676 1.00 12.40 480 GLY A O 1
ATOM 679 N N . CYS A 1 101 ? 20.645 10.931 -2.080 1.00 12.93 481 CYS A N 1
ATOM 680 C CA . CYS A 1 101 ? 20.491 12.187 -1.346 1.00 13.38 481 CYS A CA 1
ATOM 681 C C . CYS A 1 101 ? 20.155 13.393 -2.283 1.00 12.24 481 CYS A C 1
ATOM 682 O O . CYS A 1 101 ? 20.708 13.484 -3.378 1.00 12.28 481 CYS A O 1
ATOM 685 N N . LEU A 1 102 ? 19.265 14.258 -1.794 1.00 11.56 482 LEU A N 1
ATOM 686 C CA . LEU A 1 102 ? 18.835 15.406 -2.607 1.00 11.36 482 LEU A CA 1
ATOM 687 C C . LEU A 1 102 ? 20.007 16.306 -2.980 1.00 11.62 482 LEU A C 1
ATOM 688 O O . LEU A 1 102 ? 20.046 16.816 -4.115 1.00 11.77 482 LEU A O 1
ATOM 693 N N . LEU A 1 103 ? 20.959 16.483 -2.081 1.00 12.66 483 LEU A N 1
ATOM 694 C CA . LEU A 1 103 ? 22.031 17.462 -2.392 1.00 14.37 483 LEU A CA 1
ATOM 695 C C . LEU A 1 103 ? 22.795 17.048 -3.617 1.00 13.53 483 LEU A C 1
ATOM 696 O O . LEU A 1 103 ? 23.073 17.835 -4.524 1.00 15.04 483 LEU A O 1
ATOM 701 N N . ASN A 1 104 ? 23.155 15.750 -3.726 1.00 15.23 484 ASN A N 1
ATOM 702 C CA . ASN A 1 104 ? 23.901 15.296 -4.858 1.00 15.38 484 ASN A CA 1
ATOM 703 C C . ASN A 1 104 ? 23.060 15.262 -6.128 1.00 13.99 484 ASN A C 1
ATOM 704 O O . ASN A 1 104 ? 23.557 15.584 -7.240 1.00 16.38 484 ASN A O 1
ATOM 709 N N . TYR A 1 105 ? 21.766 14.976 -6.002 1.00 12.43 485 TYR A N 1
ATOM 710 C CA . TYR A 1 105 ? 20.826 15.006 -7.112 1.00 13.34 485 TYR A CA 1
ATOM 711 C C . TYR A 1 105 ? 20.717 16.402 -7.729 1.00 12.65 485 TYR A C 1
ATOM 712 O O . TYR A 1 105 ? 20.828 16.564 -8.954 1.00 13.31 485 TYR A O 1
ATOM 721 N N . LEU A 1 106 ? 20.608 17.401 -6.871 1.00 12.00 486 LEU A N 1
ATOM 722 C CA . LEU A 1 106 ? 20.518 18.790 -7.327 1.00 12.16 486 LEU A CA 1
ATOM 723 C C . LEU A 1 106 ? 21.785 19.229 -8.067 1.00 12.25 486 LEU A C 1
ATOM 724 O O . LEU A 1 106 ? 21.711 20.058 -9.003 1.00 13.29 486 LEU A O 1
ATOM 729 N N . ARG A 1 107 ? 22.951 18.736 -7.656 1.00 14.17 487 ARG A N 1
ATOM 730 C CA . ARG A 1 107 ? 24.280 19.164 -8.218 1.00 16.28 487 ARG A CA 1
ATOM 731 C C . ARG A 1 107 ? 24.527 18.469 -9.531 1.00 17.03 487 ARG A C 1
ATOM 732 O O . ARG A 1 107 ? 25.450 18.885 -10.234 1.00 19.89 487 ARG A O 1
ATOM 740 N N . GLU A 1 108 ? 23.770 17.455 -9.935 1.00 15.53 488 GLU A N 1
ATOM 741 C CA . GLU A 1 108 ? 23.970 16.804 -11.276 1.00 16.57 488 GLU A CA 1
ATOM 742 C C . GLU A 1 108 ? 23.307 17.727 -12.315 1.00 16.04 488 GLU A C 1
ATOM 743 O O . GLU A 1 108 ? 22.065 17.709 -12.478 1.00 15.32 488 GLU A O 1
ATOM 749 N N . MET A 1 109 ? 24.139 18.434 -13.070 1.00 17.33 489 MET A N 1
ATOM 750 C CA . MET A 1 109 ? 23.616 19.358 -14.053 1.00 18.13 489 MET A CA 1
ATOM 751 C C . MET A 1 109 ? 22.915 18.692 -15.231 1.00 17.18 489 MET A C 1
ATOM 752 O O . MET A 1 109 ? 22.067 19.303 -15.854 1.00 16.81 489 MET A O 1
ATOM 757 N N . ARG A 1 110 ? 23.187 17.404 -15.450 1.00 15.21 490 ARG A N 1
ATOM 758 C CA . ARG A 1 110 ? 22.485 16.694 -16.528 1.00 13.97 490 ARG A CA 1
ATOM 759 C C . ARG A 1 110 ? 20.966 16.766 -16.418 1.00 13.36 490 ARG A C 1
ATOM 760 O O . ARG A 1 110 ? 20.292 16.674 -17.443 1.00 14.47 490 ARG A O 1
ATOM 768 N N . HIS A 1 111 ? 20.397 16.843 -15.175 1.00 12.24 491 HIS A N 1
ATOM 769 C CA . HIS A 1 111 ? 18.985 16.811 -15.029 1.00 12.32 491 HIS A CA 1
ATOM 770 C C . HIS A 1 111 ? 18.278 17.962 -15.753 1.00 12.23 491 HIS A C 1
ATOM 771 O O . HIS A 1 111 ? 17.123 17.863 -16.049 1.00 12.36 491 HIS A O 1
ATOM 778 N N A ARG A 1 112 ? 18.950 19.127 -15.854 0.50 11.88 492 ARG A N 1
ATOM 779 N N B ARG A 1 112 ? 18.987 19.108 -15.845 0.50 12.27 492 ARG A N 1
ATOM 780 C CA A ARG A 1 112 ? 18.333 20.254 -16.565 0.50 12.20 492 ARG A CA 1
ATOM 781 C CA B ARG A 1 112 ? 18.459 20.267 -16.559 0.50 12.96 492 ARG A CA 1
ATOM 782 C C A ARG A 1 112 ? 16.974 20.540 -16.027 0.50 12.28 492 ARG A C 1
ATOM 783 C C B ARG A 1 112 ? 17.068 20.599 -16.053 0.50 12.72 492 ARG A C 1
ATOM 784 O O A ARG A 1 112 ? 15.958 20.572 -16.742 0.50 12.27 492 ARG A O 1
ATOM 785 O O B ARG A 1 112 ? 16.147 20.754 -16.838 0.50 12.95 492 ARG A O 1
ATOM 800 N N . PHE A 1 113 ? 16.939 20.768 -14.691 1.00 12.12 493 PHE A N 1
ATOM 801 C CA . PHE A 1 113 ? 15.673 20.902 -14.101 1.00 12.87 493 PHE A CA 1
ATOM 802 C C . PHE A 1 113 ? 14.891 22.126 -14.587 1.00 12.58 493 PHE A C 1
ATOM 803 O O . PHE A 1 113 ? 15.485 23.236 -14.765 1.00 14.59 493 PHE A O 1
ATOM 811 N N . GLN A 1 114 ? 13.600 21.954 -14.702 1.00 12.32 494 GLN A N 1
ATOM 812 C CA . GLN A 1 114 ? 12.709 23.092 -14.809 1.00 13.69 494 GLN A CA 1
ATOM 813 C C . GLN A 1 114 ? 12.366 23.672 -13.448 1.00 12.75 494 GLN A C 1
ATOM 814 O O . GLN A 1 114 ? 12.367 22.905 -12.490 1.00 12.22 494 GLN A O 1
ATOM 820 N N . THR A 1 115 ? 12.012 24.959 -13.395 1.00 12.09 495 THR A N 1
ATOM 821 C CA . THR A 1 115 ? 11.661 25.501 -12.080 1.00 12.94 495 THR A CA 1
ATOM 822 C C . THR A 1 115 ? 10.403 24.870 -11.518 1.00 12.35 495 THR A C 1
ATOM 823 O O . THR A 1 115 ? 10.294 24.727 -10.282 1.00 12.63 495 THR A O 1
ATOM 827 N N . GLN A 1 116 ? 9.490 24.318 -12.328 1.00 12.85 496 GLN A N 1
ATOM 828 C CA . GLN A 1 116 ? 8.325 23.617 -11.803 1.00 13.97 496 GLN A CA 1
ATOM 829 C C . GLN A 1 116 ? 8.752 22.363 -11.036 1.00 13.13 496 GLN A C 1
ATOM 830 O O . GLN A 1 116 ? 8.154 22.016 -10.012 1.00 13.74 496 GLN A O 1
ATOM 832 N N . GLN A 1 117 ? 9.859 21.731 -11.485 1.00 11.01 497 GLN A N 1
ATOM 833 C CA . GLN A 1 117 ? 10.325 20.563 -10.789 1.00 11.21 497 GLN A CA 1
ATOM 834 C C . GLN A 1 117 ? 10.902 20.991 -9.444 1.00 10.38 497 GLN A C 1
ATOM 835 O O . GLN A 1 117 ? 10.732 20.268 -8.445 1.00 10.45 497 GLN A O 1
ATOM 841 N N . LEU A 1 118 ? 11.669 22.065 -9.379 1.00 10.72 498 LEU A N 1
ATOM 842 C CA . LEU A 1 118 ? 12.247 22.557 -8.129 1.00 10.38 498 LEU A CA 1
ATOM 843 C C . LEU A 1 118 ? 11.144 22.923 -7.156 1.00 9.98 498 LEU A C 1
ATOM 844 O O . LEU A 1 118 ? 11.228 22.559 -5.945 1.00 10.54 498 LEU A O 1
ATOM 849 N N . LEU A 1 119 ? 10.080 23.531 -7.602 1.00 10.81 499 LEU A N 1
ATOM 850 C CA . LEU A 1 119 ? 8.986 23.917 -6.753 1.00 11.22 499 LEU A CA 1
ATOM 851 C C . LEU A 1 119 ? 8.293 22.701 -6.159 1.00 12.02 499 LEU A C 1
ATOM 852 O O . LEU A 1 119 ? 7.936 22.660 -4.964 1.00 11.65 499 LEU A O 1
ATOM 857 N N . GLU A 1 120 ? 8.161 21.679 -6.986 1.00 11.87 500 GLU A N 1
ATOM 858 C CA . GLU A 1 120 ? 7.592 20.367 -6.523 1.00 12.08 500 GLU A CA 1
ATOM 859 C C . GLU A 1 120 ? 8.436 19.723 -5.453 1.00 10.42 500 GLU A C 1
ATOM 860 O O . GLU A 1 120 ? 7.887 19.084 -4.519 1.00 11.81 500 GLU A O 1
ATOM 866 N N . MET A 1 121 ? 9.747 19.820 -5.558 1.00 10.25 501 MET A N 1
ATOM 867 C CA . MET A 1 121 ? 10.658 19.315 -4.539 1.00 9.93 501 MET A CA 1
ATOM 868 C C . MET A 1 121 ? 10.357 20.046 -3.222 1.00 9.59 501 MET A C 1
ATOM 869 O O . MET A 1 121 ? 10.316 19.436 -2.139 1.00 10.42 501 MET A O 1
ATOM 874 N N . CYS A 1 122 ? 10.205 21.371 -3.285 1.00 10.19 502 CYS A N 1
ATOM 875 C CA . CYS A 1 122 ? 9.883 22.137 -2.073 1.00 9.86 502 CYS A CA 1
ATOM 876 C C . CYS A 1 122 ? 8.566 21.754 -1.507 1.00 10.87 502 CYS A C 1
ATOM 877 O O . CYS A 1 122 ? 8.435 21.659 -0.312 1.00 11.07 502 CYS A O 1
ATOM 880 N N . LYS A 1 123 ? 7.572 21.502 -2.311 1.00 11.37 503 LYS A N 1
ATOM 881 C CA . LYS A 1 123 ? 6.257 21.089 -1.914 1.00 12.26 503 LYS A CA 1
ATOM 882 C C . LYS A 1 123 ? 6.277 19.711 -1.239 1.00 11.90 503 LYS A C 1
ATOM 883 O O . LYS A 1 123 ? 5.676 19.516 -0.188 1.00 12.67 503 LYS A O 1
ATOM 889 N N . ASP A 1 124 ? 7.033 18.767 -1.796 1.00 10.81 504 ASP A N 1
ATOM 890 C CA . ASP A 1 124 ? 7.198 17.465 -1.179 1.00 11.72 504 ASP A CA 1
ATOM 891 C C . ASP A 1 124 ? 7.695 17.646 0.282 1.00 11.26 504 ASP A C 1
ATOM 892 O O . ASP A 1 124 ? 7.183 17.015 1.224 1.00 11.25 504 ASP A O 1
ATOM 897 N N . VAL A 1 125 ? 8.809 18.339 0.427 1.00 11.14 505 VAL A N 1
ATOM 898 C CA . VAL A 1 125 ? 9.376 18.546 1.759 1.00 10.54 505 VAL A CA 1
ATOM 899 C C . VAL A 1 125 ? 8.402 19.258 2.661 1.00 10.66 505 VAL A C 1
ATOM 900 O O . VAL A 1 125 ? 8.286 18.919 3.849 1.00 11.14 505 VAL A O 1
ATOM 904 N N . CYS A 1 126 ? 7.750 20.288 2.136 1.00 10.99 506 CYS A N 1
ATOM 905 C CA . CYS A 1 126 ? 6.807 21.033 2.983 1.00 10.81 506 CYS A CA 1
ATOM 906 C C . CYS A 1 126 ? 5.668 20.159 3.490 1.00 12.13 506 CYS A C 1
ATOM 907 O O . CYS A 1 126 ? 5.228 20.324 4.641 1.00 12.80 506 CYS A O 1
ATOM 910 N N . GLU A 1 127 ? 5.185 19.251 2.650 1.00 12.25 507 GLU A N 1
ATOM 911 C CA . GLU A 1 127 ? 4.112 18.299 3.067 1.00 12.89 507 GLU A CA 1
ATOM 912 C C . GLU A 1 127 ? 4.582 17.409 4.219 1.00 12.29 507 GLU A C 1
ATOM 913 O O . GLU A 1 127 ? 3.834 17.218 5.203 1.00 13.30 507 GLU A O 1
ATOM 919 N N . ALA A 1 128 ? 5.778 16.871 4.083 1.00 11.59 508 ALA A N 1
ATOM 920 C CA . ALA A 1 128 ? 6.349 16.070 5.124 1.00 11.60 508 ALA A CA 1
ATOM 921 C C . ALA A 1 128 ? 6.485 16.830 6.424 1.00 11.92 508 ALA A C 1
ATOM 922 O O . ALA A 1 128 ? 6.181 16.305 7.525 1.00 12.64 508 ALA A O 1
ATOM 924 N N . MET A 1 129 ? 6.981 18.076 6.327 1.00 11.41 509 MET A N 1
ATOM 925 C CA . MET A 1 129 ? 7.209 18.879 7.518 1.00 11.03 509 MET A CA 1
ATOM 926 C C . MET A 1 129 ? 5.852 19.294 8.122 1.00 12.51 509 MET A C 1
ATOM 927 O O . MET A 1 129 ? 5.784 19.424 9.365 1.00 13.00 509 MET A O 1
ATOM 932 N N . GLU A 1 130 ? 4.863 19.621 7.351 1.00 12.18 510 GLU A N 1
ATOM 933 C CA . GLU A 1 130 ? 3.524 19.912 7.884 1.00 14.22 510 GLU A CA 1
ATOM 934 C C . GLU A 1 130 ? 3.014 18.704 8.678 1.00 13.72 510 GLU A C 1
ATOM 935 O O . GLU A 1 130 ? 2.439 18.859 9.775 1.00 14.95 510 GLU A O 1
ATOM 941 N N . TYR A 1 131 ? 3.230 17.490 8.177 1.00 12.96 511 TYR A N 1
ATOM 942 C CA . TYR A 1 131 ? 2.851 16.301 8.880 1.00 13.68 511 TYR A CA 1
ATOM 943 C C . TYR A 1 131 ? 3.672 16.170 10.176 1.00 13.28 511 TYR A C 1
ATOM 944 O O . TYR A 1 131 ? 3.042 15.926 11.255 1.00 13.75 511 TYR A O 1
ATOM 953 N N . LEU A 1 132 ? 4.981 16.314 10.153 1.00 12.76 512 LEU A N 1
ATOM 954 C CA . LEU A 1 132 ? 5.755 16.267 11.393 1.00 12.78 512 LEU A CA 1
ATOM 955 C C . LEU A 1 132 ? 5.242 17.360 12.383 1.00 14.50 512 LEU A C 1
ATOM 956 O O . LEU A 1 132 ? 5.101 17.049 13.593 1.00 15.44 512 LEU A O 1
ATOM 961 N N A GLU A 1 133 ? 4.962 18.591 11.898 0.50 15.23 513 GLU A N 1
ATOM 962 N N B GLU A 1 133 ? 5.010 18.569 11.967 0.50 14.01 513 GLU A N 1
ATOM 963 C CA A GLU A 1 133 ? 4.370 19.775 12.663 0.50 16.49 513 GLU A CA 1
ATOM 964 C CA B GLU A 1 133 ? 4.539 19.572 12.895 0.50 14.46 513 GLU A CA 1
ATOM 965 C C A GLU A 1 133 ? 3.091 19.374 13.367 0.50 17.26 513 GLU A C 1
ATOM 966 C C B GLU A 1 133 ? 3.193 19.134 13.493 0.50 16.11 513 GLU A C 1
ATOM 967 O O A GLU A 1 133 ? 2.862 19.755 14.531 0.50 15.87 513 GLU A O 1
ATOM 968 O O B GLU A 1 133 ? 3.006 19.247 14.726 0.50 15.08 513 GLU A O 1
ATOM 979 N N . SER A 1 134 ? 2.307 18.564 12.678 1.00 16.93 514 SER A N 1
ATOM 980 C CA . SER A 1 134 ? 1.005 18.025 13.212 1.00 17.80 514 SER A CA 1
ATOM 981 C C . SER A 1 134 ? 1.126 17.018 14.294 1.00 20.08 514 SER A C 1
ATOM 982 O O . SER A 1 134 ? 0.231 16.868 15.114 1.00 22.14 514 SER A O 1
ATOM 985 N N . LYS A 1 135 ? 2.272 16.385 14.385 1.00 17.96 515 LYS A N 1
ATOM 986 C CA . LYS A 1 135 ? 2.588 15.419 15.386 1.00 19.87 515 LYS A CA 1
ATOM 987 C C . LYS A 1 135 ? 3.547 15.977 16.443 1.00 19.24 515 LYS A C 1
ATOM 988 O O . LYS A 1 135 ? 4.004 15.215 17.274 1.00 20.73 515 LYS A O 1
ATOM 994 N N . GLN A 1 136 ? 3.800 17.283 16.405 1.00 19.13 516 GLN A N 1
ATOM 995 C CA . GLN A 1 136 ? 4.699 17.995 17.344 1.00 19.46 516 GLN A CA 1
ATOM 996 C C . GLN A 1 136 ? 6.093 17.373 17.320 1.00 19.69 516 GLN A C 1
ATOM 997 O O . GLN A 1 136 ? 6.781 17.267 18.334 1.00 19.79 516 GLN A O 1
ATOM 1003 N N . PHE A 1 137 ? 6.521 16.848 16.158 1.00 16.19 517 PHE A N 1
ATOM 1004 C CA . PHE A 1 137 ? 7.789 16.174 16.021 1.00 15.78 517 PHE A CA 1
ATOM 1005 C C . PHE A 1 137 ? 8.719 17.165 15.301 1.00 15.49 517 PHE A C 1
ATOM 1006 O O . PHE A 1 137 ? 8.490 17.516 14.140 1.00 16.76 517 PHE A O 1
ATOM 1014 N N . LEU A 1 138 ? 9.829 17.545 15.910 1.00 13.50 518 LEU A N 1
ATOM 1015 C CA . LEU A 1 138 ? 10.831 18.397 15.257 1.00 13.80 518 LEU A CA 1
ATOM 1016 C C . LEU A 1 138 ? 11.804 17.645 14.453 1.00 13.03 518 LEU A C 1
ATOM 1017 O O . LEU A 1 138 ? 12.270 16.566 14.886 1.00 14.39 518 LEU A O 1
ATOM 1022 N N . HIS A 1 139 ? 12.181 18.126 13.277 1.00 12.04 519 HIS A N 1
ATOM 1023 C CA . HIS A 1 139 ? 13.259 17.494 12.608 1.00 11.49 519 HIS A CA 1
ATOM 1024 C C . HIS A 1 139 ? 14.551 17.653 13.257 1.00 11.89 519 HIS A C 1
ATOM 1025 O O . HIS A 1 139 ? 15.312 16.688 13.508 1.00 12.47 519 HIS A O 1
ATOM 1032 N N . ARG A 1 140 ? 14.874 18.923 13.579 1.00 11.65 520 ARG A N 1
ATOM 1033 C CA . ARG A 1 140 ? 16.131 19.348 14.226 1.00 11.60 520 ARG A CA 1
ATOM 1034 C C . ARG A 1 140 ? 17.369 19.457 13.382 1.00 12.21 520 ARG A C 1
ATOM 1035 O O . ARG A 1 140 ? 18.345 20.070 13.814 1.00 14.23 520 ARG A O 1
ATOM 1043 N N . ASP A 1 141 ? 17.374 18.907 12.162 1.00 12.28 521 ASP A N 1
ATOM 1044 C CA . ASP A 1 141 ? 18.513 19.080 11.221 1.00 12.65 521 ASP A CA 1
ATOM 1045 C C . ASP A 1 141 ? 18.065 18.996 9.755 1.00 11.70 521 ASP A C 1
ATOM 1046 O O . ASP A 1 141 ? 18.629 18.242 8.953 1.00 12.98 521 ASP A O 1
ATOM 1051 N N . LEU A 1 142 ? 17.028 19.762 9.381 1.00 11.20 522 LEU A N 1
ATOM 1052 C CA . LEU A 1 142 ? 16.541 19.699 8.044 1.00 11.06 522 LEU A CA 1
ATOM 1053 C C . LEU A 1 142 ? 17.543 20.349 7.132 1.00 11.25 522 LEU A C 1
ATOM 1054 O O . LEU A 1 142 ? 17.989 21.513 7.366 1.00 12.09 522 LEU A O 1
ATOM 1059 N N . ALA A 1 143 ? 17.845 19.715 6.035 1.00 11.95 523 ALA A N 1
ATOM 1060 C CA . ALA A 1 143 ? 18.824 20.253 5.063 1.00 11.16 523 ALA A CA 1
ATOM 1061 C C . ALA A 1 143 ? 18.794 19.341 3.840 1.00 11.47 523 ALA A C 1
ATOM 1062 O O . ALA A 1 143 ? 18.343 18.158 3.892 1.00 11.55 523 ALA A O 1
ATOM 1064 N N . ALA A 1 144 ? 19.251 19.805 2.677 1.00 11.75 524 ALA A N 1
ATOM 1065 C CA . ALA A 1 144 ? 19.196 18.933 1.457 1.00 12.78 524 ALA A CA 1
ATOM 1066 C C . ALA A 1 144 ? 20.012 17.662 1.639 1.00 12.57 524 ALA A C 1
ATOM 1067 O O . ALA A 1 144 ? 19.649 16.630 1.031 1.00 13.23 524 ALA A O 1
ATOM 1069 N N . ARG A 1 145 ? 21.052 17.708 2.413 1.00 14.00 525 ARG A N 1
ATOM 1070 C CA . ARG A 1 145 ? 21.892 16.531 2.651 1.00 15.82 525 ARG A CA 1
ATOM 1071 C C . ARG A 1 145 ? 21.104 15.427 3.333 1.00 15.14 525 ARG A C 1
ATOM 1072 O O . ARG A 1 145 ? 21.524 14.260 3.158 1.00 20.16 525 ARG A O 1
ATOM 1080 N N A ASN A 1 146 ? 20.015 15.747 4.047 0.50 14.33 526 ASN A N 1
ATOM 1081 N N B ASN A 1 146 ? 19.946 15.603 3.894 0.50 13.03 526 ASN A N 1
ATOM 1082 C CA A ASN A 1 146 ? 19.180 14.764 4.779 0.50 15.18 526 ASN A CA 1
ATOM 1083 C CA B ASN A 1 146 ? 19.221 14.412 4.438 0.50 13.55 526 ASN A CA 1
ATOM 1084 C C A ASN A 1 146 ? 18.013 14.212 3.905 0.50 13.83 526 ASN A C 1
ATOM 1085 C C B ASN A 1 146 ? 17.728 14.536 4.105 0.50 13.11 526 ASN A C 1
ATOM 1086 O O A ASN A 1 146 ? 17.530 13.110 4.126 0.50 13.36 526 ASN A O 1
ATOM 1087 O O B ASN A 1 146 ? 16.740 14.236 4.850 0.50 14.68 526 ASN A O 1
ATOM 1096 N N . CYS A 1 147 ? 17.590 14.918 2.859 1.00 11.29 527 CYS A N 1
ATOM 1097 C CA . CYS A 1 147 ? 16.448 14.488 2.097 1.00 10.86 527 CYS A CA 1
ATOM 1098 C C . CYS A 1 147 ? 16.917 13.468 1.025 1.00 10.43 527 CYS A C 1
ATOM 1099 O O . CYS A 1 147 ? 18.060 13.471 0.624 1.00 11.27 527 CYS A O 1
ATOM 1102 N N . LEU A 1 148 ? 15.997 12.589 0.672 1.00 10.46 528 LEU A N 1
ATOM 1103 C CA . LEU A 1 148 ? 16.262 11.539 -0.306 1.00 10.47 528 LEU A CA 1
ATOM 1104 C C . LEU A 1 148 ? 15.342 11.642 -1.451 1.00 10.12 528 LEU A C 1
ATOM 1105 O O . LEU A 1 148 ? 14.247 12.164 -1.350 1.00 11.32 528 LEU A O 1
ATOM 1110 N N . VAL A 1 149 ? 15.662 10.974 -2.564 1.00 9.80 529 VAL A N 1
ATOM 1111 C CA . VAL A 1 149 ? 14.921 11.041 -3.787 1.00 11.26 529 VAL A CA 1
ATOM 1112 C C . VAL A 1 149 ? 14.649 9.574 -4.317 1.00 10.20 529 VAL A C 1
ATOM 1113 O O . VAL A 1 149 ? 15.631 8.803 -4.405 1.00 10.79 529 VAL A O 1
ATOM 1117 N N . ASN A 1 150 ? 13.375 9.300 -4.588 1.00 11.27 530 ASN A N 1
ATOM 1118 C CA . ASN A 1 150 ? 13.064 7.901 -5.005 1.00 11.34 530 ASN A CA 1
ATOM 1119 C C . ASN A 1 150 ? 13.189 7.817 -6.505 1.00 13.08 530 ASN A C 1
ATOM 1120 O O . ASN A 1 150 ? 13.486 8.753 -7.257 1.00 12.64 530 ASN A O 1
ATOM 1125 N N . ASP A 1 151 ? 12.924 6.656 -7.075 1.00 13.58 531 ASP A N 1
ATOM 1126 C CA . ASP A 1 151 ? 13.046 6.370 -8.503 1.00 15.16 531 ASP A CA 1
ATOM 1127 C C . ASP A 1 151 ? 12.070 7.146 -9.353 1.00 15.31 531 ASP A C 1
ATOM 1128 O O . ASP A 1 151 ? 12.258 7.221 -10.578 1.00 17.69 531 ASP A O 1
ATOM 1133 N N . GLN A 1 152 ? 10.997 7.709 -8.781 1.00 13.80 532 GLN A N 1
ATOM 1134 C CA . GLN A 1 152 ? 10.058 8.538 -9.478 1.00 14.61 532 GLN A CA 1
ATOM 1135 C C . GLN A 1 152 ? 10.360 10.033 -9.290 1.00 14.50 532 GLN A C 1
ATOM 1136 O O . GLN A 1 152 ? 9.542 10.867 -9.750 1.00 15.58 532 GLN A O 1
ATOM 1142 N N . GLY A 1 153 ? 11.502 10.343 -8.721 1.00 13.23 533 GLY A N 1
ATOM 1143 C CA . GLY A 1 153 ? 11.838 11.770 -8.572 1.00 12.94 533 GLY A CA 1
ATOM 1144 C C . GLY A 1 153 ? 11.161 12.464 -7.408 1.00 12.78 533 GLY A C 1
ATOM 1145 O O . GLY A 1 153 ? 11.291 13.696 -7.253 1.00 13.30 533 GLY A O 1
ATOM 1146 N N . VAL A 1 154 ? 10.437 11.731 -6.571 1.00 12.78 534 VAL A N 1
ATOM 1147 C CA . VAL A 1 154 ? 9.778 12.280 -5.360 1.00 12.48 534 VAL A CA 1
ATOM 1148 C C . VAL A 1 154 ? 10.794 12.478 -4.275 1.00 12.32 534 VAL A C 1
ATOM 1149 O O . VAL A 1 154 ? 11.592 11.584 -3.951 1.00 12.82 534 VAL A O 1
ATOM 1153 N N . VAL A 1 155 ? 10.811 13.664 -3.655 1.00 11.52 535 VAL A N 1
ATOM 1154 C CA . VAL A 1 155 ? 11.725 13.967 -2.558 1.00 11.64 535 VAL A CA 1
ATOM 1155 C C . VAL A 1 155 ? 11.029 13.661 -1.240 1.00 11.52 535 VAL A C 1
ATOM 1156 O O . VAL A 1 155 ? 9.852 13.928 -1.035 1.00 12.39 535 VAL A O 1
ATOM 1160 N N . LYS A 1 156 ? 11.738 13.031 -0.344 1.00 10.91 536 LYS A N 1
ATOM 1161 C CA . LYS A 1 156 ? 11.181 12.718 1.020 1.00 11.31 536 LYS A CA 1
ATOM 1162 C C . LYS A 1 156 ? 12.186 13.128 2.056 1.00 10.39 536 LYS A C 1
ATOM 1163 O O . LYS A 1 156 ? 13.397 13.107 1.914 1.00 12.07 536 LYS A O 1
ATOM 1169 N N . VAL A 1 157 ? 11.646 13.490 3.237 1.00 11.04 537 VAL A N 1
ATOM 1170 C CA . VAL A 1 157 ? 12.410 13.885 4.398 1.00 10.57 537 VAL A CA 1
ATOM 1171 C C . VAL A 1 157 ? 12.889 12.630 5.154 1.00 9.93 537 VAL A C 1
ATOM 1172 O O . VAL A 1 157 ? 12.144 11.662 5.352 1.00 11.52 537 VAL A O 1
ATOM 1176 N N . SER A 1 158 ? 14.149 12.683 5.544 1.00 10.66 538 SER A N 1
ATOM 1177 C CA . SER A 1 158 ? 14.851 11.595 6.229 1.00 11.80 538 SER A CA 1
ATOM 1178 C C . SER A 1 158 ? 15.629 12.079 7.425 1.00 11.99 538 SER A C 1
ATOM 1179 O O . SER A 1 158 ? 15.800 13.260 7.628 1.00 12.63 538 SER A O 1
ATOM 1182 N N . ASP A 1 159 ? 16.093 11.125 8.208 1.00 13.24 539 ASP A N 1
ATOM 1183 C CA . ASP A 1 159 ? 16.931 11.349 9.404 1.00 14.42 539 ASP A CA 1
ATOM 1184 C C . ASP A 1 159 ? 16.252 12.276 10.408 1.00 13.00 539 ASP A C 1
ATOM 1185 O O . ASP A 1 159 ? 16.906 12.912 11.261 1.00 14.40 539 ASP A O 1
ATOM 1190 N N . PHE A 1 160 ? 14.930 12.250 10.418 1.00 11.99 540 PHE A N 1
ATOM 1191 C CA . PHE A 1 160 ? 14.160 13.182 11.229 1.00 12.90 540 PHE A CA 1
ATOM 1192 C C . PHE A 1 160 ? 14.394 12.846 12.702 1.00 12.27 540 PHE A C 1
ATOM 1193 O O . PHE A 1 160 ? 14.220 11.696 13.169 1.00 13.66 540 PHE A O 1
ATOM 1201 N N . GLY A 1 161 ? 14.800 13.840 13.472 1.00 11.91 541 GLY A N 1
ATOM 1202 C CA . GLY A 1 161 ? 15.088 13.745 14.912 1.00 11.84 541 GLY A CA 1
ATOM 1203 C C . GLY A 1 161 ? 16.354 13.050 15.290 1.00 12.42 541 GLY A C 1
ATOM 1204 O O . GLY A 1 161 ? 16.675 13.017 16.509 1.00 13.33 541 GLY A O 1
ATOM 1205 N N . LEU A 1 162 ? 17.074 12.495 14.346 1.00 13.12 542 LEU A N 1
ATOM 1206 C CA . LEU A 1 162 ? 18.189 11.631 14.687 1.00 14.40 542 LEU A CA 1
ATOM 1207 C C . LEU A 1 162 ? 19.377 12.294 15.339 1.00 14.20 542 LEU A C 1
ATOM 1208 O O . LEU A 1 162 ? 20.136 11.631 16.093 1.00 14.30 542 LEU A O 1
ATOM 1213 N N . SER A 1 163 ? 19.515 13.598 15.199 1.00 14.10 543 SER A N 1
ATOM 1214 C CA . SER A 1 163 ? 20.597 14.331 15.785 1.00 15.73 543 SER A CA 1
ATOM 1215 C C . SER A 1 163 ? 20.591 14.266 17.305 1.00 14.50 543 SER A C 1
ATOM 1216 O O . SER A 1 163 ? 21.628 14.433 17.913 1.00 15.81 543 SER A O 1
ATOM 1219 N N . ARG A 1 164 ? 19.437 13.976 17.896 1.00 12.93 544 ARG A N 1
ATOM 1220 C CA . ARG A 1 164 ? 19.318 13.857 19.343 1.00 12.28 544 ARG A CA 1
ATOM 1221 C C . ARG A 1 164 ? 20.167 12.721 19.876 1.00 13.87 544 ARG A C 1
ATOM 1222 O O . ARG A 1 164 ? 20.424 12.750 21.078 1.00 15.45 544 ARG A O 1
ATOM 1230 N N . TYR A 1 165 ? 20.528 11.761 19.046 1.00 13.88 545 TYR A N 1
ATOM 1231 C CA . TYR A 1 165 ? 21.162 10.527 19.577 1.00 14.67 545 TYR A CA 1
ATOM 1232 C C . TYR A 1 165 ? 22.598 10.449 19.144 1.00 16.41 545 TYR A C 1
ATOM 1233 O O . TYR A 1 165 ? 23.304 9.428 19.416 1.00 20.53 545 TYR A O 1
ATOM 1242 N N . VAL A 1 166 ? 23.148 11.470 18.544 1.00 17.19 546 VAL A N 1
ATOM 1243 C CA . VAL A 1 166 ? 24.555 11.549 18.140 1.00 18.33 546 VAL A CA 1
ATOM 1244 C C . VAL A 1 166 ? 25.494 11.844 19.318 1.00 20.43 546 VAL A C 1
ATOM 1245 O O . VAL A 1 166 ? 25.326 12.856 20.007 1.00 19.83 546 VAL A O 1
ATOM 1249 N N . LEU A 1 167 ? 26.509 10.989 19.506 1.00 20.12 547 LEU A N 1
ATOM 1250 C CA . LEU A 1 167 ? 27.390 11.137 20.672 1.00 22.66 547 LEU A CA 1
ATOM 1251 C C . LEU A 1 167 ? 28.607 11.952 20.371 1.00 27.64 547 LEU A C 1
ATOM 1252 O O . LEU A 1 167 ? 29.179 12.517 21.324 1.00 33.62 547 LEU A O 1
ATOM 1257 N N . ASP A 1 168 ? 28.998 12.059 19.097 1.00 28.44 548 ASP A N 1
ATOM 1258 C CA . ASP A 1 168 ? 30.116 12.989 18.730 1.00 34.88 548 ASP A CA 1
ATOM 1259 C C . ASP A 1 168 ? 29.761 14.487 18.930 1.00 35.17 548 ASP A C 1
ATOM 1260 O O . ASP A 1 168 ? 29.022 15.086 18.091 1.00 33.09 548 ASP A O 1
ATOM 1265 N N . ASP A 1 169 ? 30.311 15.089 19.997 1.00 37.89 549 ASP A N 1
ATOM 1266 C CA . ASP A 1 169 ? 29.972 16.485 20.409 1.00 40.43 549 ASP A CA 1
ATOM 1267 C C . ASP A 1 169 ? 30.306 17.600 19.375 1.00 39.92 549 ASP A C 1
ATOM 1268 O O . ASP A 1 169 ? 29.678 18.680 19.412 1.00 37.51 549 ASP A O 1
ATOM 1273 N N . GLU A 1 170 ? 31.266 17.354 18.472 1.00 38.29 550 GLU A N 1
ATOM 1274 C CA . GLU A 1 170 ? 31.483 18.218 17.253 1.00 38.93 550 GLU A CA 1
ATOM 1275 C C . GLU A 1 170 ? 30.139 18.484 16.462 1.00 36.64 550 GLU A C 1
ATOM 1276 O O . GLU A 1 170 ? 29.962 19.514 15.806 1.00 32.60 550 GLU A O 1
ATOM 1278 N N . TYR A 1 171 ? 29.174 17.560 16.562 1.00 34.22 551 TYR A N 1
ATOM 1279 C CA . TYR A 1 171 ? 27.862 17.703 15.914 1.00 35.90 551 TYR A CA 1
ATOM 1280 C C . TYR A 1 171 ? 26.742 18.369 16.745 1.00 33.33 551 TYR A C 1
ATOM 1281 O O . TYR A 1 171 ? 25.700 18.742 16.175 1.00 31.88 551 TYR A O 1
ATOM 1290 N N . THR A 1 172 ? 26.930 18.532 18.059 1.00 35.66 552 THR A N 1
ATOM 1291 C CA . THR A 1 172 ? 25.755 18.595 18.957 1.00 38.45 552 THR A CA 1
ATOM 1292 C C . THR A 1 172 ? 25.473 19.936 19.616 1.00 42.42 552 THR A C 1
ATOM 1293 O O . THR A 1 172 ? 24.300 20.175 19.947 1.00 41.17 552 THR A O 1
ATOM 1297 N N . GLY A 1 176 ? 30.239 23.230 18.204 1.00 38.96 556 GLY A N 1
ATOM 1298 C CA . GLY A 1 176 ? 30.677 22.108 17.396 1.00 39.61 556 GLY A CA 1
ATOM 1299 C C . GLY A 1 176 ? 31.249 22.472 16.016 1.00 40.68 556 GLY A C 1
ATOM 1300 O O . GLY A 1 176 ? 30.641 23.251 15.259 1.00 39.58 556 GLY A O 1
ATOM 1301 N N . SER A 1 177 ? 32.416 21.889 15.686 1.00 38.56 557 SER A N 1
ATOM 1302 C CA . SER A 1 177 ? 33.020 21.939 14.352 1.00 36.52 557 SER A CA 1
ATOM 1303 C C . SER A 1 177 ? 32.091 21.437 13.214 1.00 35.23 557 SER A C 1
ATOM 1304 O O . SER A 1 177 ? 32.267 21.836 12.047 1.00 40.07 557 SER A O 1
ATOM 1306 N N . LYS A 1 178 ? 31.124 20.550 13.542 1.00 33.24 558 LYS A N 1
ATOM 1307 C CA . LYS A 1 178 ? 30.233 19.861 12.557 1.00 33.87 558 LYS A CA 1
ATOM 1308 C C . LYS A 1 178 ? 28.722 20.192 12.741 1.00 32.90 558 LYS A C 1
ATOM 1309 O O . LYS A 1 178 ? 27.857 19.532 12.167 1.00 33.34 558 LYS A O 1
ATOM 1311 N N . PHE A 1 179 ? 28.439 21.183 13.583 1.00 28.76 559 PHE A N 1
ATOM 1312 C CA . PHE A 1 179 ? 27.105 21.683 13.788 1.00 26.77 559 PHE A CA 1
ATOM 1313 C C . PHE A 1 179 ? 26.555 22.437 12.513 1.00 22.51 559 PHE A C 1
ATOM 1314 O O . PHE A 1 179 ? 27.350 23.086 11.686 1.00 23.26 559 PHE A O 1
ATOM 1322 N N . PRO A 1 180 ? 25.212 22.360 12.318 1.00 21.02 560 PRO A N 1
ATOM 1323 C CA . PRO A 1 180 ? 24.628 22.946 11.095 1.00 18.30 560 PRO A CA 1
ATOM 1324 C C . PRO A 1 180 ? 24.309 24.471 11.212 1.00 15.70 560 PRO A C 1
ATOM 1325 O O . PRO A 1 180 ? 23.136 24.949 11.124 1.00 14.57 560 PRO A O 1
ATOM 1329 N N . VAL A 1 181 ? 25.398 25.188 11.448 1.00 14.77 561 VAL A N 1
ATOM 1330 C CA . VAL A 1 181 ? 25.351 26.624 11.507 1.00 14.27 561 VAL A CA 1
ATOM 1331 C C . VAL A 1 181 ? 24.593 27.302 10.356 1.00 12.21 561 VAL A C 1
ATOM 1332 O O . VAL A 1 181 ? 23.760 28.187 10.564 1.00 12.15 561 VAL A O 1
ATOM 1336 N N . ARG A 1 182 ? 24.804 26.802 9.143 1.00 11.41 562 ARG A N 1
ATOM 1337 C CA . ARG A 1 182 ? 24.249 27.476 7.942 1.00 10.91 562 ARG A CA 1
ATOM 1338 C C . ARG A 1 182 ? 22.758 27.274 7.790 1.00 10.67 562 ARG A C 1
ATOM 1339 O O . ARG A 1 182 ? 22.117 27.866 6.930 1.00 11.07 562 ARG A O 1
ATOM 1347 N N . TRP A 1 183 ? 22.135 26.368 8.599 1.00 10.87 563 TRP A N 1
ATOM 1348 C CA . TRP A 1 183 ? 20.730 26.106 8.589 1.00 10.93 563 TRP A CA 1
ATOM 1349 C C . TRP A 1 183 ? 20.076 26.498 9.875 1.00 10.84 563 TRP A C 1
ATOM 1350 O O . TRP A 1 183 ? 18.915 26.161 10.101 1.00 11.80 563 TRP A O 1
ATOM 1361 N N . SER A 1 184 ? 20.751 27.357 10.693 1.00 11.73 564 SER A N 1
ATOM 1362 C CA . SER A 1 184 ? 20.212 27.691 12.048 1.00 13.03 564 SER A CA 1
ATOM 1363 C C . SER A 1 184 ? 19.787 29.127 12.199 1.00 12.29 564 SER A C 1
ATOM 1364 O O . SER A 1 184 ? 20.550 30.019 11.805 1.00 12.91 564 SER A O 1
ATOM 1367 N N . PRO A 1 185 ? 18.656 29.391 12.840 1.00 12.64 565 PRO A N 1
ATOM 1368 C CA . PRO A 1 185 ? 18.231 30.748 13.072 1.00 13.49 565 PRO A CA 1
ATOM 1369 C C . PRO A 1 185 ? 19.069 31.490 14.145 1.00 13.34 565 PRO A C 1
ATOM 1370 O O . PRO A 1 185 ? 19.708 30.764 14.934 1.00 13.11 565 PRO A O 1
ATOM 1374 N N . PRO A 1 186 ? 18.936 32.796 14.271 1.00 13.69 566 PRO A N 1
ATOM 1375 C CA . PRO A 1 186 ? 19.666 33.538 15.309 1.00 14.69 566 PRO A CA 1
ATOM 1376 C C . PRO A 1 186 ? 19.504 32.976 16.735 1.00 15.04 566 PRO A C 1
ATOM 1377 O O . PRO A 1 186 ? 20.503 32.866 17.459 1.00 15.73 566 PRO A O 1
ATOM 1381 N N . GLU A 1 187 ? 18.275 32.611 17.074 1.00 13.84 567 GLU A N 1
ATOM 1382 C CA . GLU A 1 187 ? 18.038 32.209 18.464 1.00 14.74 567 GLU A CA 1
ATOM 1383 C C . GLU A 1 187 ? 18.715 30.898 18.739 1.00 14.74 567 GLU A C 1
ATOM 1384 O O . GLU A 1 187 ? 18.893 30.520 19.917 1.00 15.39 567 GLU A O 1
ATOM 1390 N N . VAL A 1 188 ? 18.932 29.980 17.739 1.00 12.58 568 VAL A N 1
ATOM 1391 C CA . VAL A 1 188 ? 19.656 28.779 17.936 1.00 12.76 568 VAL A CA 1
ATOM 1392 C C . VAL A 1 188 ? 21.119 29.078 18.107 1.00 14.47 568 VAL A C 1
ATOM 1393 O O . VAL A 1 188 ? 21.785 28.593 19.063 1.00 16.10 568 VAL A O 1
ATOM 1397 N N . LEU A 1 189 ? 21.657 29.886 17.222 1.00 14.96 569 LEU A N 1
ATOM 1398 C CA . LEU A 1 189 ? 23.087 30.195 17.312 1.00 16.78 569 LEU A CA 1
ATOM 1399 C C . LEU A 1 189 ? 23.416 30.959 18.589 1.00 16.61 569 LEU A C 1
ATOM 1400 O O . LEU A 1 189 ? 24.462 30.705 19.119 1.00 20.47 569 LEU A O 1
ATOM 1405 N N . MET A 1 190 ? 22.553 31.803 19.078 1.00 15.36 570 MET A N 1
ATOM 1406 C CA . MET A 1 190 ? 22.831 32.668 20.266 1.00 16.29 570 MET A CA 1
ATOM 1407 C C . MET A 1 190 ? 22.513 31.921 21.535 1.00 18.18 570 MET A C 1
ATOM 1408 O O . MET A 1 190 ? 23.267 32.085 22.510 1.00 19.89 570 MET A O 1
ATOM 1413 N N . TYR A 1 191 ? 21.412 31.188 21.622 1.00 16.52 571 TYR A N 1
ATOM 1414 C CA . TYR A 1 191 ? 20.836 30.717 22.911 1.00 17.89 571 TYR A CA 1
ATOM 1415 C C . TYR A 1 191 ? 20.466 29.284 22.882 1.00 16.26 571 TYR A C 1
ATOM 1416 O O . TYR A 1 191 ? 19.890 28.771 23.879 1.00 17.36 571 TYR A O 1
ATOM 1425 N N . SER A 1 192 ? 20.624 28.530 21.810 1.00 15.43 572 SER A N 1
ATOM 1426 C CA . SER A 1 192 ? 20.210 27.121 21.702 1.00 15.29 572 SER A CA 1
ATOM 1427 C C . SER A 1 192 ? 18.699 26.944 21.831 1.00 13.96 572 SER A C 1
ATOM 1428 O O . SER A 1 192 ? 18.237 25.946 22.370 1.00 16.89 572 SER A O 1
ATOM 1431 N N . LYS A 1 193 ? 17.930 27.890 21.302 1.00 14.24 573 LYS A N 1
ATOM 1432 C CA . LYS A 1 193 ? 16.529 27.889 21.372 1.00 13.81 573 LYS A CA 1
ATOM 1433 C C . LYS A 1 193 ? 15.901 27.105 20.161 1.00 13.88 573 LYS A C 1
ATOM 1434 O O . LYS A 1 193 ? 15.667 27.727 19.161 1.00 14.38 573 LYS A O 1
ATOM 1440 N N . PHE A 1 194 ? 15.689 25.836 20.273 1.00 13.74 574 PHE A N 1
ATOM 1441 C CA . PHE A 1 194 ? 15.048 25.046 19.212 1.00 13.79 574 PHE A CA 1
ATOM 1442 C C . PHE A 1 194 ? 13.557 25.110 19.339 1.00 13.22 574 PHE A C 1
ATOM 1443 O O . PHE A 1 194 ? 13.017 25.052 20.434 1.00 14.26 574 PHE A O 1
ATOM 1451 N N . SER A 1 195 ? 12.810 25.057 18.223 1.00 13.25 575 SER A N 1
ATOM 1452 C CA . SER A 1 195 ? 11.380 25.088 18.207 1.00 12.21 575 SER A CA 1
ATOM 1453 C C . SER A 1 195 ? 10.893 24.683 16.813 1.00 12.25 575 SER A C 1
ATOM 1454 O O . SER A 1 195 ? 11.683 24.547 15.918 1.00 12.37 575 SER A O 1
ATOM 1457 N N . SER A 1 196 ? 9.576 24.682 16.626 1.00 13.19 576 SER A N 1
ATOM 1458 C CA . SER A 1 196 ? 9.044 24.587 15.306 1.00 13.74 576 SER A CA 1
ATOM 1459 C C . SER A 1 196 ? 9.632 25.610 14.367 1.00 12.31 576 SER A C 1
ATOM 1460 O O . SER A 1 196 ? 9.837 25.339 13.157 1.00 12.43 576 SER A O 1
ATOM 1463 N N . LYS A 1 197 ? 9.900 26.784 14.908 1.00 11.33 577 LYS A N 1
ATOM 1464 C CA . LYS A 1 197 ? 10.395 27.913 14.073 1.00 11.22 577 LYS A CA 1
ATOM 1465 C C . LYS A 1 197 ? 11.831 27.793 13.690 1.00 11.15 577 LYS A C 1
ATOM 1466 O O . LYS A 1 197 ? 12.275 28.466 12.736 1.00 11.29 577 LYS A O 1
ATOM 1472 N N . SER A 1 198 ? 12.636 26.925 14.330 1.00 11.31 578 SER A N 1
ATOM 1473 C CA . SER A 1 198 ? 13.953 26.587 13.841 1.00 11.17 578 SER A CA 1
ATOM 1474 C C . SER A 1 198 ? 13.919 25.642 12.696 1.00 10.88 578 SER A C 1
ATOM 1475 O O . SER A 1 198 ? 14.720 25.752 11.755 1.00 10.97 578 SER A O 1
ATOM 1478 N N . ASP A 1 199 ? 12.916 24.759 12.679 1.00 10.29 579 ASP A N 1
ATOM 1479 C CA . ASP A 1 199 ? 12.663 23.933 11.491 1.00 10.29 579 ASP A CA 1
ATOM 1480 C C . ASP A 1 199 ? 12.190 24.831 10.345 1.00 10.53 579 ASP A C 1
ATOM 1481 O O . ASP A 1 199 ? 12.570 24.561 9.188 1.00 10.20 579 ASP A O 1
ATOM 1486 N N . ILE A 1 200 ? 11.330 25.799 10.618 1.00 10.25 580 ILE A N 1
ATOM 1487 C CA . ILE A 1 200 ? 10.922 26.725 9.551 1.00 10.19 580 ILE A CA 1
ATOM 1488 C C . ILE A 1 200 ? 12.106 27.398 8.915 1.00 9.42 580 ILE A C 1
ATOM 1489 O O . ILE A 1 200 ? 12.216 27.490 7.694 1.00 9.91 580 ILE A O 1
ATOM 1494 N N . TRP A 1 201 ? 13.005 27.936 9.713 1.00 9.57 581 TRP A N 1
ATOM 1495 C CA . TRP A 1 201 ? 14.203 28.641 9.178 1.00 8.99 581 TRP A CA 1
ATOM 1496 C C . TRP A 1 201 ? 14.970 27.674 8.269 1.00 9.04 581 TRP A C 1
ATOM 1497 O O . TRP A 1 201 ? 15.331 28.064 7.170 1.00 9.68 581 TRP A O 1
ATOM 1508 N N . ALA A 1 202 ? 15.226 26.495 8.801 1.00 8.97 582 ALA A N 1
ATOM 1509 C CA . ALA A 1 202 ? 15.982 25.468 7.998 1.00 9.26 582 ALA A CA 1
ATOM 1510 C C . ALA A 1 202 ? 15.296 25.138 6.693 1.00 9.34 582 ALA A C 1
ATOM 1511 O O . ALA A 1 202 ? 15.997 24.962 5.675 1.00 9.91 582 ALA A O 1
ATOM 1513 N N . PHE A 1 203 ? 13.989 25.085 6.698 1.00 9.09 583 PHE A N 1
ATOM 1514 C CA . PHE A 1 203 ? 13.216 24.819 5.468 1.00 9.53 583 PHE A CA 1
ATOM 1515 C C . PHE A 1 203 ? 13.456 25.919 4.476 1.00 9.28 583 PHE A C 1
ATOM 1516 O O . PHE A 1 203 ? 13.603 25.674 3.262 1.00 9.80 583 PHE A O 1
ATOM 1524 N N . GLY A 1 204 ? 13.502 27.209 4.899 1.00 9.46 584 GLY A N 1
ATOM 1525 C CA . GLY A 1 204 ? 13.823 28.269 3.949 1.00 9.37 584 GLY A CA 1
ATOM 1526 C C . GLY A 1 204 ? 15.183 28.123 3.370 1.00 8.99 584 GLY A C 1
ATOM 1527 O O . GLY A 1 204 ? 15.353 28.320 2.160 1.00 9.17 584 GLY A O 1
ATOM 1528 N N . VAL A 1 205 ? 16.174 27.716 4.161 1.00 8.82 585 VAL A N 1
ATOM 1529 C CA . VAL A 1 205 ? 17.509 27.458 3.634 1.00 9.59 585 VAL A CA 1
ATOM 1530 C C . VAL A 1 205 ? 17.500 26.295 2.637 1.00 9.26 585 VAL A C 1
ATOM 1531 O O . VAL A 1 205 ? 18.129 26.345 1.611 1.00 9.88 585 VAL A O 1
ATOM 1535 N N . LEU A 1 206 ? 16.680 25.264 2.925 1.00 8.73 586 LEU A N 1
ATOM 1536 C CA . LEU A 1 206 ? 16.567 24.130 2.009 1.00 8.91 586 LEU A CA 1
ATOM 1537 C C . LEU A 1 206 ? 15.961 24.612 0.726 1.00 9.01 586 LEU A C 1
ATOM 1538 O O . LEU A 1 206 ? 16.368 24.178 -0.361 1.00 8.98 586 LEU A O 1
ATOM 1543 N N . MET A 1 207 ? 14.907 25.424 0.754 1.00 9.02 587 MET A N 1
ATOM 1544 C CA . MET A 1 207 ? 14.400 25.970 -0.542 1.00 9.67 587 MET A CA 1
ATOM 1545 C C . MET A 1 207 ? 15.448 26.718 -1.293 1.00 9.45 587 MET A C 1
ATOM 1546 O O . MET A 1 207 ? 15.545 26.585 -2.535 1.00 10.00 587 MET A O 1
ATOM 1551 N N . TRP A 1 208 ? 16.277 27.465 -0.599 1.00 9.03 588 TRP A N 1
ATOM 1552 C CA . TRP A 1 208 ? 17.416 28.144 -1.219 1.00 9.10 588 TRP A CA 1
ATOM 1553 C C . TRP A 1 208 ? 18.364 27.158 -1.860 1.00 9.88 588 TRP A C 1
ATOM 1554 O O . TRP A 1 208 ? 18.833 27.391 -2.994 1.00 10.62 588 TRP A O 1
ATOM 1565 N N . GLU A 1 209 ? 18.673 26.076 -1.172 1.00 9.88 589 GLU A N 1
ATOM 1566 C CA . GLU A 1 209 ? 19.575 25.038 -1.719 1.00 9.80 589 GLU A CA 1
ATOM 1567 C C . GLU A 1 209 ? 18.982 24.428 -2.996 1.00 9.25 589 GLU A C 1
ATOM 1568 O O . GLU A 1 209 ? 19.705 24.243 -3.974 1.00 10.09 589 GLU A O 1
ATOM 1574 N N . ILE A 1 210 ? 17.687 24.166 -2.985 1.00 8.54 590 ILE A N 1
ATOM 1575 C CA . ILE A 1 210 ? 17.013 23.590 -4.189 1.00 8.47 590 ILE A CA 1
ATOM 1576 C C . ILE A 1 210 ? 17.109 24.535 -5.326 1.00 9.74 590 ILE A C 1
ATOM 1577 O O . ILE A 1 210 ? 17.561 24.142 -6.417 1.00 9.58 590 ILE A O 1
ATOM 1582 N N . TYR A 1 211 ? 16.732 25.829 -5.123 1.00 9.38 591 TYR A N 1
ATOM 1583 C CA . TYR A 1 211 ? 16.762 26.782 -6.248 1.00 8.61 591 TYR A CA 1
ATOM 1584 C C . TYR A 1 211 ? 18.152 27.133 -6.621 1.00 9.85 591 TYR A C 1
ATOM 1585 O O . TYR A 1 211 ? 18.323 27.724 -7.739 1.00 11.48 591 TYR A O 1
ATOM 1594 N N . SER A 1 212 ? 19.155 26.936 -5.804 1.00 9.60 592 SER A N 1
ATOM 1595 C CA . SER A 1 212 ? 20.528 27.133 -6.134 1.00 10.71 592 SER A CA 1
ATOM 1596 C C . SER A 1 212 ? 21.232 25.907 -6.677 1.00 9.91 592 SER A C 1
ATOM 1597 O O . SER A 1 212 ? 22.453 25.928 -6.840 1.00 11.56 592 SER A O 1
ATOM 1600 N N . LEU A 1 213 ? 20.486 24.834 -6.949 1.00 10.04 593 LEU A N 1
ATOM 1601 C CA . LEU A 1 213 ? 21.041 23.573 -7.485 1.00 10.49 593 LEU A CA 1
ATOM 1602 C C . LEU A 1 213 ? 22.147 23.048 -6.599 1.00 11.48 593 LEU A C 1
ATOM 1603 O O . LEU A 1 213 ? 23.169 22.525 -7.084 1.00 12.44 593 LEU A O 1
ATOM 1608 N N . GLY A 1 214 ? 21.967 23.168 -5.307 1.00 10.98 594 GLY A N 1
ATOM 1609 C CA . GLY A 1 214 ? 22.808 22.523 -4.377 1.00 12.34 594 GLY A CA 1
ATOM 1610 C C . GLY A 1 214 ? 24.080 23.265 -4.012 1.00 12.77 594 GLY A C 1
ATOM 1611 O O . GLY A 1 214 ? 24.965 22.725 -3.407 1.00 14.22 594 GLY A O 1
ATOM 1612 N N . LYS A 1 215 ? 24.137 24.546 -4.277 1.00 13.11 595 LYS A N 1
ATOM 1613 C CA . LYS A 1 215 ? 25.190 25.389 -3.708 1.00 14.11 595 LYS A CA 1
ATOM 1614 C C . LYS A 1 215 ? 25.212 25.359 -2.175 1.00 13.53 595 LYS A C 1
ATOM 1615 O O . LYS A 1 215 ? 24.173 25.210 -1.549 1.00 13.08 595 LYS A O 1
ATOM 1621 N N A MET A 1 216 ? 26.394 25.412 -1.580 0.50 14.67 596 MET A N 1
ATOM 1622 N N B MET A 1 216 ? 26.402 25.513 -1.619 0.50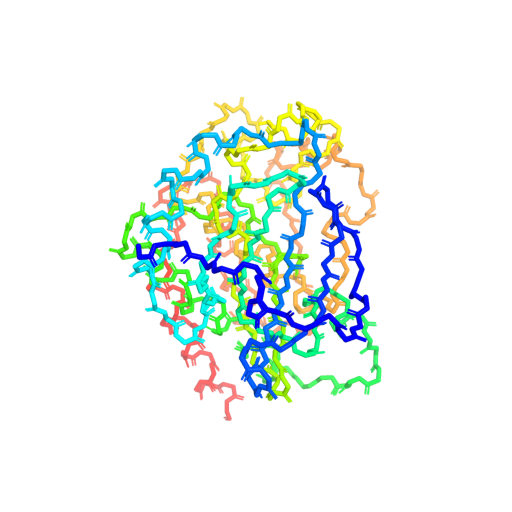 13.81 596 MET A N 1
ATOM 1623 C CA A MET A 1 216 ? 26.452 25.509 -0.113 0.50 14.21 596 MET A CA 1
ATOM 1624 C CA B MET A 1 216 ? 26.552 25.608 -0.162 0.50 13.04 596 MET A CA 1
ATOM 1625 C C A MET A 1 216 ? 25.956 26.961 0.284 0.50 13.39 596 MET A C 1
ATOM 1626 C C B MET A 1 216 ? 25.944 27.016 0.258 0.50 12.60 596 MET A C 1
ATOM 1627 O O A MET A 1 216 ? 26.3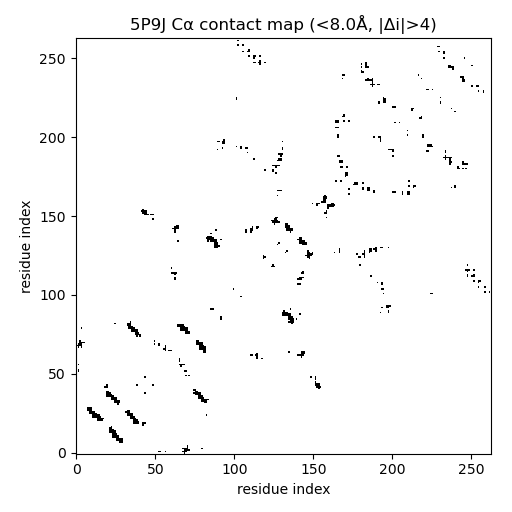82 27.975 -0.286 0.50 14.27 596 MET A O 1
ATOM 1628 O O B MET A 1 216 ? 26.311 28.067 -0.304 0.50 13.42 596 MET A O 1
ATOM 1637 N N . PRO A 1 217 ? 25.036 27.055 1.253 1.00 12.36 597 PRO A N 1
ATOM 1638 C CA . PRO A 1 217 ? 24.579 28.336 1.726 1.00 11.99 597 PRO A CA 1
ATOM 1639 C C . PRO A 1 217 ? 25.756 29.155 2.333 1.00 13.17 597 PRO A C 1
ATOM 1640 O O . PRO A 1 217 ? 26.622 28.586 2.984 1.00 12.88 597 PRO A O 1
ATOM 1644 N N . TYR A 1 218 ? 25.796 30.436 1.984 1.00 13.03 598 TYR A N 1
ATOM 1645 C CA . TYR A 1 218 ? 26.869 31.343 2.437 1.00 12.83 598 TYR A CA 1
ATOM 1646 C C . TYR A 1 218 ? 28.206 30.862 1.989 1.00 13.82 598 TYR A C 1
ATOM 1647 O O . TYR A 1 218 ? 29.144 30.740 2.745 1.00 15.16 598 TYR A O 1
ATOM 1656 N N . GLU A 1 219 ? 28.303 30.525 0.718 1.00 14.53 599 GLU A N 1
ATOM 1657 C CA . GLU A 1 219 ? 29.408 29.763 0.179 1.00 17.22 599 GLU A CA 1
ATOM 1658 C C . GLU A 1 219 ? 30.773 30.370 0.311 1.00 18.28 599 GLU A C 1
ATOM 1659 O O . GLU A 1 219 ? 31.764 29.613 0.263 1.00 22.20 599 GLU A O 1
ATOM 1665 N N . ARG A 1 220 ? 30.806 31.701 0.392 1.00 18.44 600 ARG A N 1
ATOM 1666 C CA . ARG A 1 220 ? 32.039 32.435 0.580 1.00 19.47 600 ARG A CA 1
ATOM 1667 C C . ARG A 1 220 ? 32.503 32.533 2.011 1.00 18.55 600 ARG A C 1
ATOM 1668 O O . ARG A 1 220 ? 33.574 33.063 2.246 1.00 18.05 600 ARG A O 1
ATOM 1670 N N . PHE A 1 221 ? 31.691 32.077 2.977 1.00 15.88 601 PHE A N 1
ATOM 1671 C CA . PHE A 1 221 ? 31.925 32.341 4.408 1.00 16.51 601 PHE A CA 1
ATOM 1672 C C . PHE A 1 221 ? 32.223 31.033 5.106 1.00 15.37 601 PHE A C 1
ATOM 1673 O O . PHE A 1 221 ? 31.734 30.005 4.702 1.00 15.51 601 PHE A O 1
ATOM 1681 N N . THR A 1 222 ? 32.995 31.138 6.189 1.00 15.45 602 THR A N 1
ATOM 1682 C CA . THR A 1 222 ? 33.121 30.056 7.131 1.00 15.32 602 THR A CA 1
ATOM 1683 C C . THR A 1 222 ? 31.828 29.992 7.973 1.00 14.48 602 THR A C 1
ATOM 1684 O O . THR A 1 222 ? 30.985 30.925 7.987 1.00 14.81 602 THR A O 1
ATOM 1688 N N . ASN A 1 223 ? 31.725 28.933 8.734 1.00 14.38 603 ASN A N 1
ATOM 1689 C CA . ASN A 1 223 ? 30.606 28.836 9.706 1.00 14.03 603 ASN A CA 1
ATOM 1690 C C . ASN A 1 223 ? 30.657 30.012 10.721 1.00 15.56 603 ASN A C 1
ATOM 1691 O O . ASN A 1 223 ? 29.668 30.617 11.020 1.00 15.15 603 ASN A O 1
ATOM 1696 N N A SER A 1 224 ? 31.861 30.341 11.212 0.33 16.15 604 SER A N 1
ATOM 1697 N N B SER A 1 224 ? 31.842 30.351 11.213 0.33 16.56 604 SER A N 1
ATOM 1698 N N C SER A 1 224 ? 31.847 30.349 11.196 0.33 16.63 604 SER A N 1
ATOM 1699 C CA A SER A 1 224 ? 32.001 31.444 12.187 0.33 17.10 604 SER A CA 1
ATOM 1700 C CA B SER A 1 224 ? 31.901 31.412 12.218 0.33 17.65 604 SER A CA 1
ATOM 1701 C CA C SER A 1 224 ? 31.951 31.408 12.190 0.33 17.84 604 SER A CA 1
ATOM 1702 C C A SER A 1 224 ? 31.524 32.750 11.587 0.33 17.53 604 SER A C 1
ATOM 1703 C C B SER A 1 224 ? 31.529 32.766 11.595 0.33 17.87 604 SER A C 1
ATOM 1704 C C C SER A 1 224 ? 31.543 32.756 11.596 0.33 17.96 604 SER A C 1
ATOM 1705 O O A SER A 1 224 ? 30.762 33.496 12.192 0.33 18.30 604 SER A O 1
ATOM 1706 O O B SER A 1 224 ? 30.794 33.553 12.185 0.33 18.59 604 SER A O 1
ATOM 1707 O O C SER A 1 224 ? 30.804 33.522 12.206 0.33 18.72 604 SER A O 1
ATOM 1714 N N . GLU A 1 225 ? 31.966 32.998 10.354 1.00 16.89 605 GLU A N 1
ATOM 1715 C CA . GLU A 1 225 ? 31.568 34.169 9.608 1.00 16.77 605 GLU A CA 1
ATOM 1716 C C . GLU A 1 225 ? 30.042 34.233 9.342 1.00 17.06 605 GLU A C 1
ATOM 1717 O O . GLU A 1 225 ? 29.398 35.290 9.394 1.00 17.46 605 GLU A O 1
ATOM 1723 N N . THR A 1 226 ? 29.467 33.095 9.010 1.00 14.62 606 THR A N 1
ATOM 1724 C CA . THR A 1 226 ? 28.053 32.961 8.826 1.00 14.46 606 THR A CA 1
ATOM 1725 C C . THR A 1 226 ? 27.290 33.360 10.085 1.00 13.94 606 THR A C 1
ATOM 1726 O O . THR A 1 226 ? 26.336 34.108 10.000 1.00 14.51 606 THR A O 1
ATOM 1730 N N . ALA A 1 227 ? 27.730 32.830 11.206 1.00 13.84 607 ALA A N 1
ATOM 1731 C CA . ALA A 1 227 ? 27.040 33.156 12.449 1.00 15.00 607 ALA A CA 1
ATOM 1732 C C . ALA A 1 227 ? 27.099 34.665 12.755 1.00 16.27 607 ALA A C 1
ATOM 1733 O O . ALA A 1 227 ? 26.047 35.222 13.098 1.00 17.30 607 ALA A O 1
ATOM 1735 N N . GLU A 1 228 ? 28.185 35.293 12.407 1.00 17.67 608 GLU A N 1
ATOM 1736 C CA . GLU A 1 228 ? 28.331 36.790 12.559 1.00 19.15 608 GLU A CA 1
ATOM 1737 C C . GLU A 1 228 ? 27.398 37.519 11.615 1.00 21.36 608 GLU A C 1
ATOM 1738 O O . GLU A 1 228 ? 26.704 38.501 11.965 1.00 23.06 608 GLU A O 1
ATOM 1740 N N . HIS A 1 229 ? 27.350 37.084 10.388 1.00 18.82 609 HIS A N 1
ATOM 1741 C CA . HIS A 1 229 ? 26.469 37.637 9.339 1.00 19.10 609 HIS A CA 1
ATOM 1742 C C . HIS A 1 229 ? 25.042 37.615 9.827 1.00 19.07 609 HIS A C 1
ATOM 1743 O O . HIS A 1 229 ? 24.323 38.567 9.754 1.00 19.64 609 HIS A O 1
ATOM 1750 N N . ILE A 1 230 ? 24.592 36.460 10.333 1.00 17.82 610 ILE A N 1
ATOM 1751 C CA . ILE A 1 230 ? 23.238 36.306 10.792 1.00 19.20 610 ILE A CA 1
ATOM 1752 C C . ILE A 1 230 ? 22.952 37.192 12.011 1.00 22.28 610 ILE A C 1
ATOM 1753 O O . ILE A 1 230 ? 21.851 37.803 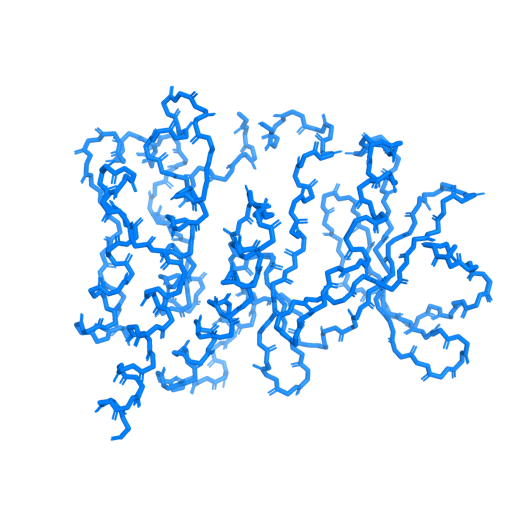12.060 1.00 25.11 610 ILE A O 1
ATOM 1758 N N . ALA A 1 231 ? 23.923 37.250 12.915 1.00 21.60 611 ALA A N 1
ATOM 1759 C CA . ALA A 1 231 ? 23.850 38.175 14.093 1.00 26.34 611 ALA A CA 1
ATOM 1760 C C . ALA A 1 231 ? 23.684 39.609 13.691 1.00 28.45 611 ALA A C 1
ATOM 1761 O O . ALA A 1 231 ? 23.143 40.445 14.475 1.00 33.67 611 ALA A O 1
ATOM 1763 N N . GLN A 1 232 ? 24.232 40.016 12.587 1.00 24.72 612 GLN A N 1
ATOM 1764 C CA . GLN A 1 232 ? 24.100 41.360 12.108 1.00 24.28 612 GLN A CA 1
ATOM 1765 C C . GLN A 1 232 ? 22.857 41.525 11.282 1.00 23.57 612 GLN A C 1
ATOM 1766 O O . GLN A 1 232 ? 22.657 42.578 10.686 1.00 25.87 612 GLN A O 1
ATOM 1772 N N . GLY A 1 233 ? 22.036 40.489 11.130 1.00 23.08 613 GLY A N 1
ATOM 1773 C CA . GLY A 1 233 ? 20.726 40.615 10.445 1.00 23.84 613 GLY A CA 1
ATOM 1774 C C . GLY A 1 233 ? 20.764 40.460 8.926 1.00 23.35 613 GLY A C 1
ATOM 1775 O O . GLY A 1 233 ? 19.778 40.703 8.236 1.00 24.45 613 GLY A O 1
ATOM 1776 N N . LEU A 1 234 ? 21.887 39.944 8.439 1.00 18.74 614 LEU A N 1
ATOM 1777 C CA . LEU A 1 234 ? 22.038 39.694 7.015 1.00 19.64 614 LEU A CA 1
ATOM 1778 C C . LEU A 1 234 ? 21.535 38.273 6.660 1.00 15.80 614 LEU A C 1
ATOM 1779 O O . LEU A 1 234 ? 21.328 37.454 7.550 1.00 15.91 614 LEU A O 1
ATOM 1784 N N . ARG A 1 235 ? 21.293 38.100 5.371 1.00 14.66 615 ARG A N 1
ATOM 1785 C CA . ARG A 1 235 ? 20.531 36.954 4.829 1.00 14.76 615 ARG A CA 1
ATOM 1786 C C . ARG A 1 235 ? 21.120 36.445 3.567 1.00 13.48 615 ARG A C 1
ATOM 1787 O O . ARG A 1 235 ? 21.852 37.119 2.809 1.00 15.81 615 ARG A O 1
ATOM 1795 N N . LEU A 1 236 ? 20.761 35.208 3.200 1.00 13.04 616 LEU A N 1
ATOM 1796 C CA . LEU A 1 236 ? 20.893 34.717 1.850 1.00 13.09 616 LEU A CA 1
ATOM 1797 C C . LEU A 1 236 ? 20.094 35.638 0.929 1.00 13.67 616 LEU A C 1
ATOM 1798 O O . LEU A 1 236 ? 19.164 36.310 1.395 1.00 15.58 616 LEU A O 1
ATOM 1803 N N . TYR A 1 237 ? 20.428 35.601 -0.332 1.00 13.01 617 TYR A N 1
ATOM 1804 C CA . TYR A 1 237 ? 19.703 36.403 -1.297 1.00 12.66 617 TYR A CA 1
ATOM 1805 C C . TYR A 1 237 ? 19.201 35.540 -2.438 1.00 12.62 617 TYR A C 1
ATOM 1806 O O . TYR A 1 237 ? 19.397 34.290 -2.416 1.00 13.45 617 TYR A O 1
ATOM 1815 N N . ARG A 1 238 ? 18.467 36.087 -3.363 1.00 11.61 618 ARG A N 1
ATOM 1816 C CA . ARG A 1 238 ? 17.663 35.375 -4.309 1.00 11.64 618 ARG A CA 1
ATOM 1817 C C . ARG A 1 238 ? 18.454 34.515 -5.256 1.00 11.67 618 ARG A C 1
ATOM 1818 O O . ARG A 1 238 ? 19.247 35.002 -6.007 1.00 12.80 618 ARG A O 1
ATOM 1826 N N . PRO A 1 239 ? 18.182 33.175 -5.322 1.00 11.49 619 PRO A N 1
ATOM 1827 C CA . PRO A 1 239 ? 18.822 32.361 -6.365 1.00 11.06 619 PRO A CA 1
ATOM 1828 C C . PRO A 1 239 ? 18.317 32.787 -7.711 1.00 11.53 619 PRO A C 1
ATOM 1829 O O . PRO A 1 239 ? 17.197 33.138 -7.867 1.00 12.24 619 PRO A O 1
ATOM 1833 N N . HIS A 1 240 ? 19.166 32.652 -8.690 1.00 12.75 620 HIS A N 1
ATOM 1834 C CA . HIS A 1 240 ? 18.832 33.004 -10.037 1.00 14.11 620 HIS A CA 1
ATOM 1835 C C . HIS A 1 240 ? 17.599 32.311 -10.603 1.00 13.54 620 HIS A C 1
ATOM 1836 O O . HIS A 1 240 ? 16.798 32.908 -11.339 1.00 15.06 620 HIS A O 1
ATOM 1843 N N . LEU A 1 241 ? 17.352 31.088 -10.186 1.00 11.34 621 LEU A N 1
ATOM 1844 C CA . LEU A 1 241 ? 16.198 30.334 -10.641 1.00 11.99 621 LEU A CA 1
ATOM 1845 C C . LEU A 1 241 ? 14.928 30.611 -9.905 1.00 12.42 621 LEU A C 1
ATOM 1846 O O . LEU A 1 241 ? 13.877 30.121 -10.286 1.00 13.71 621 LEU A O 1
ATOM 1851 N N . ALA A 1 242 ? 14.963 31.365 -8.792 1.00 12.37 622 ALA A N 1
ATOM 1852 C CA . ALA A 1 242 ? 13.741 31.648 -8.008 1.00 13.22 622 ALA A CA 1
ATOM 1853 C C . ALA A 1 242 ? 13.038 32.875 -8.540 1.00 13.08 622 ALA A C 1
ATOM 1854 O O . ALA A 1 242 ? 13.675 33.986 -8.642 1.00 14.60 622 ALA A O 1
ATOM 1856 N N . SER A 1 243 ? 11.749 32.796 -8.793 1.00 12.50 623 SER A N 1
ATOM 1857 C CA . SER A 1 243 ? 10.930 33.957 -9.121 1.00 13.83 623 SER A CA 1
ATOM 1858 C C . SER A 1 243 ? 10.833 34.824 -7.880 1.00 13.42 623 SER A C 1
ATOM 1859 O O . SER A 1 243 ? 11.187 34.414 -6.738 1.00 13.41 623 SER A O 1
ATOM 1862 N N . GLU A 1 244 ? 10.353 36.067 -8.010 1.00 13.98 624 GLU A N 1
ATOM 1863 C CA . GLU A 1 244 ? 10.146 36.894 -6.890 1.00 14.25 624 GLU A CA 1
ATOM 1864 C C . GLU A 1 244 ? 9.163 36.223 -5.903 1.00 13.95 624 GLU A C 1
ATOM 1865 O O . GLU A 1 244 ? 9.345 36.353 -4.702 1.00 14.11 624 GLU A O 1
ATOM 1871 N N . LYS A 1 245 ? 8.112 35.598 -6.399 1.00 14.47 625 LYS A N 1
ATOM 1872 C CA . LYS A 1 245 ? 7.083 34.984 -5.497 1.00 15.05 625 LYS A CA 1
ATOM 1873 C C . LYS A 1 245 ? 7.708 33.805 -4.731 1.00 14.07 625 LYS A C 1
ATOM 1874 O O . LYS A 1 245 ? 7.476 33.660 -3.518 1.00 16.29 625 LYS A O 1
ATOM 1880 N N . VAL A 1 246 ? 8.595 33.044 -5.365 1.00 12.75 626 VAL A N 1
ATOM 1881 C CA . VAL A 1 246 ? 9.266 31.953 -4.633 1.00 12.34 626 VAL A CA 1
ATOM 1882 C C . VAL A 1 246 ? 10.241 32.525 -3.618 1.00 12.38 626 VAL A C 1
ATOM 1883 O O . VAL A 1 246 ? 10.344 32.007 -2.503 1.00 11.93 626 VAL A O 1
ATOM 1887 N N . TYR A 1 247 ? 11.010 33.561 -3.987 1.00 11.96 627 TYR A N 1
ATOM 1888 C CA . TYR A 1 247 ? 11.930 34.206 -3.055 1.00 11.86 627 TYR A CA 1
ATOM 1889 C C . TYR A 1 247 ? 11.196 34.746 -1.842 1.00 12.58 627 TYR A C 1
ATOM 1890 O O . TYR A 1 247 ? 11.694 34.587 -0.698 1.00 12.75 627 TYR A O 1
ATOM 1899 N N . THR A 1 248 ? 10.007 35.307 -2.060 1.00 12.08 628 THR A N 1
ATOM 1900 C CA . THR A 1 248 ? 9.211 35.830 -0.891 1.00 13.68 628 THR A CA 1
ATOM 1901 C C . THR A 1 248 ? 8.913 34.705 0.109 1.00 13.83 628 THR A C 1
ATOM 1902 O O . THR A 1 248 ? 9.037 34.898 1.326 1.00 13.68 628 THR A O 1
ATOM 1906 N N . ILE A 1 249 ? 8.622 33.497 -0.418 1.00 13.39 629 ILE A N 1
ATOM 1907 C CA . ILE A 1 249 ? 8.294 32.390 0.489 1.00 12.38 629 ILE A CA 1
ATOM 1908 C C . ILE A 1 249 ? 9.540 31.977 1.273 1.00 11.65 629 ILE A C 1
ATOM 1909 O O . ILE A 1 249 ? 9.481 31.831 2.503 1.00 11.96 629 ILE A O 1
ATOM 1914 N N . MET A 1 250 ? 10.690 31.778 0.598 1.00 11.49 630 MET A N 1
ATOM 1915 C CA . MET A 1 250 ? 11.859 31.360 1.344 1.00 12.26 630 MET A CA 1
ATOM 1916 C C . MET A 1 250 ? 12.295 32.430 2.362 1.00 12.32 630 MET A C 1
ATOM 1917 O O . MET A 1 250 ? 12.661 32.121 3.519 1.00 12.71 630 MET A O 1
ATOM 1922 N N . TYR A 1 251 ? 12.225 33.692 1.946 1.00 11.84 631 TYR A N 1
ATOM 1923 C CA . TYR A 1 251 ? 12.684 34.817 2.785 1.00 11.82 631 TYR A CA 1
ATOM 1924 C C . TYR A 1 251 ? 11.788 34.924 3.997 1.00 11.34 631 TYR A C 1
ATOM 1925 O O . TYR A 1 251 ? 12.263 35.307 5.081 1.00 12.07 631 TYR A O 1
ATOM 1934 N N . SER A 1 252 ? 10.504 34.631 3.892 1.00 11.42 632 SER A N 1
ATOM 1935 C CA . SER A 1 252 ? 9.589 34.632 5.075 1.00 12.80 632 SER A CA 1
ATOM 1936 C C . SER A 1 252 ? 10.010 33.700 6.167 1.00 12.05 632 SER A C 1
ATOM 1937 O O . SER A 1 252 ? 9.645 33.919 7.302 1.00 13.45 632 SER A O 1
ATOM 1940 N N . CYS A 1 253 ? 10.795 32.661 5.847 1.00 10.86 633 CYS A N 1
ATOM 1941 C CA . CYS A 1 253 ? 11.306 31.733 6.860 1.00 10.49 633 CYS A CA 1
ATOM 1942 C C . CYS A 1 253 ? 12.398 32.269 7.744 1.00 10.94 633 CYS A C 1
ATOM 1943 O O . CYS A 1 253 ? 12.752 31.665 8.724 1.00 11.04 633 CYS A O 1
ATOM 1946 N N . TRP A 1 254 ? 12.922 33.444 7.340 1.00 11.67 634 TRP A N 1
ATOM 1947 C CA . TRP A 1 254 ? 14.123 33.992 7.956 1.00 11.56 634 TRP A CA 1
ATOM 1948 C C . TRP A 1 254 ? 13.804 35.264 8.819 1.00 12.52 634 TRP A C 1
ATOM 1949 O O . TRP A 1 254 ? 14.752 36.010 9.108 1.00 13.89 634 TRP A O 1
ATOM 1960 N N . HIS A 1 255 ? 12.543 35.446 9.170 1.00 12.07 635 HIS A N 1
ATOM 1961 C CA . HIS A 1 255 ? 12.247 36.631 10.018 1.00 13.32 635 HIS A CA 1
ATOM 1962 C C . HIS A 1 255 ? 13.116 36.539 11.262 1.00 13.58 635 HIS A C 1
ATOM 1963 O O . HIS A 1 255 ? 13.254 35.497 11.934 1.00 13.65 635 HIS A O 1
ATOM 1970 N N . GLU A 1 256 ? 13.680 37.673 11.667 1.00 14.08 636 GLU A N 1
ATOM 1971 C CA . GLU A 1 256 ? 14.459 37.703 12.896 1.00 15.72 636 GLU A CA 1
ATOM 1972 C C . GLU A 1 256 ? 13.660 37.229 14.105 1.00 15.69 636 GLU A C 1
ATOM 1973 O O . GLU A 1 256 ? 14.198 36.496 14.905 1.00 19.65 636 GLU A O 1
ATOM 1979 N N . LYS A 1 257 ? 12.394 37.577 14.188 1.00 16.70 637 LYS A N 1
ATOM 1980 C CA . LYS A 1 257 ? 11.535 37.100 15.262 1.00 18.61 637 LYS A CA 1
ATOM 1981 C C . LYS A 1 257 ? 10.927 35.759 14.897 1.00 16.74 637 LYS A C 1
ATOM 1982 O O . LYS A 1 257 ? 10.126 35.657 13.966 1.00 16.63 637 LYS A O 1
ATOM 1984 N N . ALA A 1 258 ? 11.178 34.773 15.724 1.00 15.26 638 ALA A N 1
ATOM 1985 C CA . ALA A 1 258 ? 10.682 33.442 15.432 1.00 14.91 638 ALA A CA 1
ATOM 1986 C C . ALA A 1 258 ? 9.186 33.412 15.257 1.00 15.22 638 ALA A C 1
ATOM 1987 O O . ALA A 1 258 ? 8.645 32.704 14.382 1.00 15.86 638 ALA A O 1
ATOM 1989 N N . ASP A 1 259 ? 8.468 34.162 16.110 1.00 17.31 639 ASP A N 1
ATOM 1990 C CA . ASP A 1 259 ? 7.014 34.102 16.086 1.00 19.17 639 ASP A CA 1
ATOM 1991 C C . ASP A 1 259 ? 6.370 34.731 14.859 1.00 19.64 639 ASP A C 1
ATOM 1992 O O . ASP A 1 259 ? 5.166 34.590 14.618 1.00 23.24 639 ASP A O 1
ATOM 1994 N N . GLU A 1 260 ? 7.172 35.484 14.105 1.00 17.59 640 GLU A N 1
ATOM 1995 C CA . GLU A 1 260 ? 6.678 36.121 12.864 1.00 17.77 640 GLU A CA 1
ATOM 1996 C C . GLU A 1 260 ? 6.907 35.203 11.613 1.00 17.70 640 GLU A C 1
ATOM 1997 O O . GLU A 1 260 ? 6.541 35.546 10.511 1.00 19.47 640 GLU A O 1
ATOM 1999 N N . ARG A 1 261 ? 7.603 34.075 11.799 1.00 14.41 641 ARG A N 1
ATOM 2000 C CA . ARG A 1 261 ? 7.804 33.098 10.719 1.00 14.31 641 ARG A CA 1
ATOM 2001 C C . ARG A 1 261 ? 6.539 32.322 10.525 1.00 14.53 641 ARG A C 1
ATOM 2002 O O . ARG A 1 261 ? 5.811 32.045 11.482 1.00 15.00 641 ARG A O 1
ATOM 2010 N N . PRO A 1 262 ? 6.277 31.885 9.291 1.00 14.54 642 PRO A N 1
ATOM 2011 C CA . PRO A 1 262 ? 5.060 31.118 9.041 1.00 14.56 642 PRO A CA 1
ATOM 2012 C C . PRO A 1 262 ? 5.107 29.683 9.660 1.00 14.33 642 PRO A C 1
ATOM 2013 O O . PRO A 1 262 ? 6.150 29.287 10.185 1.00 14.65 642 PRO A O 1
ATOM 2017 N N . THR A 1 263 ? 3.978 28.987 9.656 1.00 14.00 643 THR A N 1
ATOM 2018 C CA . THR A 1 263 ? 3.922 27.555 9.918 1.00 14.43 643 THR A CA 1
ATOM 2019 C C . THR A 1 263 ? 4.060 26.782 8.615 1.00 13.85 643 THR A C 1
ATOM 2020 O O . THR A 1 263 ? 3.964 27.350 7.543 1.00 13.88 643 THR A O 1
ATOM 2024 N N . PHE A 1 264 ? 4.229 25.468 8.711 1.00 13.13 644 PHE A N 1
ATOM 2025 C CA . PHE A 1 264 ? 4.382 24.662 7.493 1.00 13.13 644 PHE A CA 1
ATOM 2026 C C . PHE A 1 264 ? 3.068 24.607 6.739 1.00 14.88 644 PHE A C 1
ATOM 2027 O O . PHE A 1 264 ? 3.035 24.566 5.504 1.00 15.05 644 PHE A O 1
ATOM 2035 N N . LYS A 1 265 ? 1.934 24.688 7.445 1.00 15.28 645 LYS A N 1
ATOM 2036 C CA . LYS A 1 265 ? 0.633 24.759 6.805 1.00 15.98 645 LYS A CA 1
ATOM 2037 C C . LYS A 1 265 ? 0.514 25.996 5.917 1.00 15.16 645 LYS A C 1
ATOM 2038 O O . LYS A 1 265 ? 0.053 25.942 4.745 1.00 15.40 645 LYS A O 1
ATOM 2044 N N . ILE A 1 266 ? 0.962 27.137 6.433 1.00 15.14 646 ILE A N 1
ATOM 2045 C CA . ILE A 1 266 ? 0.907 28.390 5.669 1.00 16.04 646 ILE A CA 1
ATOM 2046 C C . ILE A 1 266 ? 1.860 28.313 4.496 1.00 14.84 646 ILE A C 1
ATOM 2047 O O . ILE A 1 266 ? 1.553 28.702 3.362 1.00 14.79 646 ILE A O 1
ATOM 2052 N N . LEU A 1 267 ? 3.091 27.842 4.755 1.00 13.48 647 LEU A N 1
ATOM 2053 C CA . LEU A 1 267 ? 4.048 27.673 3.672 1.00 13.56 647 LEU A CA 1
ATOM 2054 C C . LEU A 1 267 ? 3.488 26.780 2.563 1.00 13.05 647 LEU A C 1
ATOM 2055 O O . LEU A 1 267 ? 3.710 27.108 1.382 1.00 13.66 647 LEU A O 1
ATOM 2060 N N . LEU A 1 268 ? 2.793 25.689 2.903 1.00 12.75 648 LEU A N 1
ATOM 2061 C CA . LEU A 1 268 ? 2.283 24.814 1.893 1.00 13.35 648 LEU A CA 1
ATOM 2062 C C . LEU A 1 268 ? 1.254 25.590 1.019 1.00 13.14 648 LEU A C 1
ATOM 2063 O O . LEU A 1 268 ? 1.248 25.459 -0.177 1.00 13.52 648 LEU A O 1
ATOM 2068 N N A SER A 1 269 ? 0.380 26.351 1.673 0.50 14.19 649 SER A N 1
ATOM 2069 N N B SER A 1 269 ? 0.387 26.341 1.693 0.50 14.95 649 SER A N 1
ATOM 2070 C CA A SER A 1 269 ? -0.587 27.160 0.937 0.50 14.41 649 SER A CA 1
ATOM 2071 C CA B SER A 1 269 ? -0.596 27.172 1.014 0.50 15.95 649 SER A CA 1
ATOM 2072 C C A SER A 1 269 ? 0.096 28.156 0.013 0.50 14.61 649 SER A C 1
ATOM 2073 C C B SER A 1 269 ? 0.060 28.164 0.058 0.50 15.4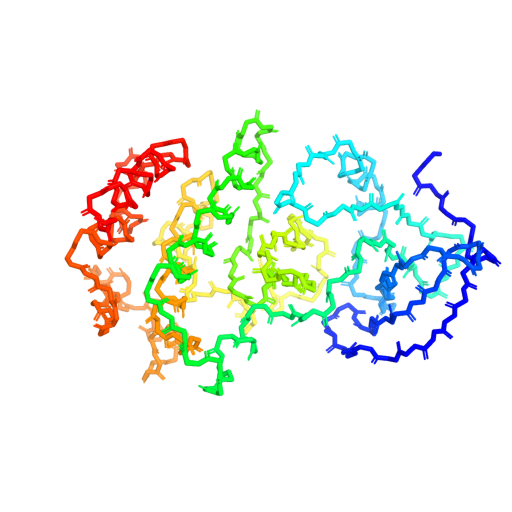6 649 SER A C 1
ATOM 2074 O O A SER A 1 269 ? -0.299 28.315 -1.144 0.50 14.76 649 SER A O 1
ATOM 2075 O O B SER A 1 269 ? -0.407 28.323 -1.075 0.50 15.75 649 SER A O 1
ATOM 2080 N N . ASN A 1 270 ? 1.164 28.776 0.493 1.00 14.04 650 ASN A N 1
ATOM 2081 C CA . ASN A 1 270 ? 1.925 29.699 -0.310 1.00 14.81 650 ASN A CA 1
ATOM 2082 C C . ASN A 1 270 ? 2.537 29.017 -1.550 1.00 13.75 650 ASN A C 1
ATOM 2083 O O . ASN A 1 270 ? 2.508 29.552 -2.609 1.00 15.21 650 ASN A O 1
ATOM 2088 N N . ILE A 1 271 ? 3.111 27.814 -1.358 1.00 12.85 651 ILE A N 1
ATOM 2089 C CA . ILE A 1 271 ? 3.697 27.043 -2.426 1.00 12.97 651 ILE A CA 1
ATOM 2090 C C . ILE A 1 271 ? 2.621 26.621 -3.452 1.00 13.70 651 ILE A C 1
ATOM 2091 O O . ILE A 1 271 ? 2.799 26.788 -4.664 1.00 13.79 651 ILE A O 1
ATOM 2096 N N . LEU A 1 272 ? 1.471 26.152 -2.994 1.00 13.50 652 LEU A N 1
ATOM 2097 C CA . LEU A 1 272 ? 0.427 25.732 -3.940 1.00 15.44 652 LEU A CA 1
ATOM 2098 C C . LEU A 1 272 ? -0.100 26.911 -4.745 1.00 15.46 652 LEU A C 1
ATOM 2099 O O . LEU A 1 272 ? -0.324 26.772 -5.936 1.00 15.91 652 LEU A O 1
ATOM 2104 N N . ASP A 1 273 ? -0.177 28.080 -4.117 1.00 15.45 653 ASP A N 1
ATOM 2105 C CA . ASP A 1 273 ? -0.615 29.269 -4.791 1.00 17.36 653 ASP A CA 1
ATOM 2106 C C . ASP A 1 273 ? 0.369 29.640 -5.887 1.00 17.27 653 ASP A C 1
ATOM 2107 O O . ASP A 1 273 ? -0.055 29.977 -6.998 1.00 17.97 653 ASP A O 1
ATOM 2112 N N . VAL A 1 274 ? 1.648 29.607 -5.633 1.00 17.45 654 VAL A N 1
ATOM 2113 C CA . VAL A 1 274 ? 2.639 29.909 -6.660 1.00 18.32 654 VAL A CA 1
ATOM 2114 C C . VAL A 1 274 ? 2.620 28.892 -7.773 1.00 18.02 654 VAL A C 1
ATOM 2115 O O . VAL A 1 274 ? 2.733 29.219 -8.980 1.00 18.37 654 VAL A O 1
ATOM 2119 N N A MET A 1 275 ? 2.503 27.605 -7.409 0.50 16.39 655 MET A N 1
ATOM 2120 N N B MET A 1 275 ? 2.476 27.618 -7.410 0.50 17.41 655 MET A N 1
ATOM 2121 C CA A MET A 1 275 ? 2.364 26.605 -8.452 0.50 16.34 655 MET A CA 1
ATOM 2122 C CA B MET A 1 275 ? 2.338 26.583 -8.415 0.50 18.12 655 MET A CA 1
ATOM 2123 C C A MET A 1 275 ? 1.206 26.967 -9.369 0.50 17.85 655 MET A C 1
ATOM 2124 C C B MET A 1 275 ? 1.136 26.779 -9.352 0.50 19.10 655 MET A C 1
ATOM 2125 O O A MET A 1 275 ? 1.384 27.001 -10.581 0.50 19.24 655 MET A O 1
ATOM 2126 O O B MET A 1 275 ? 1.173 26.409 -10.555 0.50 21.99 655 MET A O 1
ATOM 2135 N N . ASP A 1 276 ? 0.058 27.323 -8.813 1.00 17.53 656 ASP A N 1
ATOM 2136 C CA . ASP A 1 276 ? -1.104 27.655 -9.593 1.00 19.66 656 ASP A CA 1
ATOM 2137 C C . ASP A 1 276 ? -0.865 28.913 -10.443 1.00 21.43 656 ASP A C 1
ATOM 2138 O O . ASP A 1 276 ? -1.332 28.958 -11.549 1.00 27.87 656 ASP A O 1
ATOM 2143 N N . GLU A 1 277 ? -0.129 29.893 -9.961 1.00 22.18 657 GLU A N 1
ATOM 2144 C CA . GLU A 1 277 ? 0.123 31.155 -10.697 1.00 24.01 657 GLU A CA 1
ATOM 2145 C C . GLU A 1 277 ? 1.203 30.913 -11.712 1.00 28.01 657 GLU A C 1
ATOM 2146 O O . GLU A 1 277 ? 1.142 31.458 -12.816 1.00 31.42 657 GLU A O 1
ATOM 2148 N N . GLU A 1 278 ? 2.177 30.071 -11.388 1.00 30.76 658 GLU A N 1
ATOM 2149 C CA . GLU A 1 278 ? 3.284 29.751 -12.310 1.00 38.08 658 GLU A CA 1
ATOM 2150 C C . GLU A 1 278 ? 2.995 28.570 -13.245 1.00 43.77 658 GLU A C 1
ATOM 2151 O O . GLU A 1 278 ? 3.920 28.123 -13.939 1.00 53.07 658 GLU A O 1
ATOM 2157 N N . SER A 1 279 ? 1.727 28.094 -13.270 1.00 47.47 659 SER A N 1
ATOM 2158 C CA . SER A 1 279 ? 1.208 27.106 -14.244 1.00 52.41 659 SER A CA 1
ATOM 2159 C C . SER A 1 279 ? 0.915 27.806 -15.573 1.00 55.51 659 SER A C 1
ATOM 2160 O O . SER A 1 279 ? 0.202 28.818 -15.604 1.00 62.03 659 SER A O 1
#

Secondary structure (DSSP, 8-state):
--B--GGGEEEEEEEEE-SS-EEEEEEETTTEEEEEEE--TTSB-HHHHHHHHHHHHT---TTB--EEEEE-SSSS-EEEE---TTEEHHHHHH-GGG---HHHHHHHHHHHHHHHHHHHHTT---SS-STTT-EE-TTS-EEB-STTGGGGB--GGG--TTS-GGG--HHHHHH---SHHHHHHHHHHHHHHHHTTTPPTTTTS-HHHHHHHHHTT------TT--HHHHHHHHHTT-SSGGGSPPHHHHHHHHHHHHHHT-

Sequence (263 aa):
SWEIDPKKDLTFLKELGTGQFGVVKYGKWRGQYDVAIKMIKEGSMSEDEFIEEAKVMMNLSHEKLVQLYGVCTKQRPIFIITEYMANGCLLNYLREMRHRRFQTQQLLEMCKDVCEAMEYLEESKQFLHRDLAARNNCLVNDQGVVKVSDFGLSRYVLDDEYTGSKFPVRWSPPEVLMYSKFSSKSDIWAFGVLMWEIYSLGKMMPYERFTNSSSETAEHIAQGLRLYRPHLASEKVYTIMYSCWHEKADERPTFKILLSSNILDVMMDEES

B-factor: mean 19.64, std 8.94, range [8.47, 65.13]

CATH classification: 3.30.200.20 (+1 more: 1.10.510.10)

GO terms:
  GO:0005737 cytoplasm (C, IDA)
  GO:0141111 positive regulation of cGAS/STING signaling pathway (P, IDA)
  GO:0018108 peptidyl-tyrosine phosphorylation (P, IDA)
  GO:0004715 non-membrane spanning protein tyrosine kinase activity (F, IDA)
  GO:0016004 phospholipase activator activity (F, IDA)
  GO:0035556 intracellular signal transduction (P, IDA)
  GO:0050853 B cell receptor signaling pathway (P, IDA)
  GO:0004715 non-membrane spanning protein tyrosine kinase activity (F, IGI)
  GO:0035556 intracellular signal transduction (P, IGI)
  GO:0043274 phospholipase binding (F, IPI)
  GO:0045121 membrane raft (C, IDA)
  GO:0004713 protein tyrosine kinase activity (F, TAS)
  GO:0005524 ATP binding (F, TAS)
  GO:0035556 intracellular signal transduction (P, TAS)
  GO:0043123 positive regulation of canonical NF-kappaB signal transduction (P, TAS)
  GO:0019722 calcium-mediated signaling (P, TAS)
  GO:0005515 protein binding (F, IPI)
  GO:0004713 protein tyrosine kinase activity (F, IDA)
  GO:1900227 positive regulation of NLRP3 inflammasome complex assembly (P, IDA)
  GO:0004713 protein tyrosine kinase activity (F, EXP)

Organism: Homo sapiens (NCBI:txid9606)

Solvent-accessible surface area: 12927 Å² total; per-residue (Å²): 135,85,76,21,71,55,179,34,18,66,103,97,108,92,71,42,92,54,75,6,12,54,35,15,31,0,50,72,158,65,113,126,62,4,12,0,41,53,0,113,85,63,13,7,27,54,124,106,0,36,105,28,0,70,74,14,53,123,17,89,59,74,32,6,8,92,13,83,0,0,6,38,109,68,79,55,4,30,10,0,25,29,44,11,50,67,27,40,0,30,88,24,0,112,67,130,156,49,194,28,119,55,71,76,0,4,78,8,0,27,4,0,0,35,0,1,45,36,0,55,65,108,156,19,32,2,94,32,1,0,0,84,22,0,45,0,23,98,137,27,41,0,22,0,12,45,8,0,9,47,90,14,12,88,76,114,36,83,88,73,98,43,42,22,19,26,30,8,2,5,23,7,50,110,155,82,121,78,28,51,36,11,7,0,1,6,0,0,0,0,0,23,2,0,4,16,38,1,107,93,1,18,114,92,74,75,48,87,88,0,33,52,34,2,72,129,39,86,35,10,176,96,10,191,70,2,37,128,95,1,48,90,8,0,102,41,0,4,89,94,49,30,98,57,6,17,47,4,137,88,0,25,54,48,0,79,95,9,36,111,66,84,118

Nearest PDB structures (foldseek):
  5p9j-assembly1_A  TM=1.004E+00  e=2.263E-51  Homo sapiens
  8yvv-assembly1_A  TM=9.153E-01  e=1.192E-42  Homo sapiens
  8x2a-assembly1_A  TM=9.746E-01  e=2.408E-36  Homo sapiens
  7ng7-assembly1_A  TM=9.393E-01  e=1.200E-27  Homo sapiens
  5nkc-assembly1_A  TM=9.041E-01  e=9.509E-25  Homo sapiens

Radius of gyration: 18.41 Å; Cα contacts (8 Å, |Δi|>4): 466; chains: 1; bounding box: 34×54×41 Å

Foldseek 3Di:
DQADDCVQWDFDAWDDADQQTTKTWTAGNPDDIKIKDFGAPPFWQVVVVQVVSVVQQPQDDPQAWHFSHKHDPDPPIITITDDAPQFFQLVVLQPCVVVDDVLLLLQQLLSALVQLLSCVVVVFAQQDDASRQWGHHPVRRIHGGCRPVLVTGPPPCDVPVNDPLLLAALCCLPPVDDHLLSSLSNSLVRSVCSLQSNADRVNVDDSVRSNVCNVVVHDDDDRPRDDPLRRVLSVLSHPNDSVSRDGSVVSSVSSVVVSVVVD